Protein AF-F9VTD2-F1 (afdb_monomer_lite)

Secondary structure (DSSP, 8-state):
------------PPPEEEEEEETTHHHHHHHTTHHHHHHHHHHTT-EEEEEEEES-----SSHHHHHHHHHTT-PPTTEEEEEEESSPPB---SS--GGGGG-EEEEEEETTTTEEEEESGGGTT-HHHHHHHHHHHHHHHHHH---HHHHTSTTEEEEEETTEEEEEE-SHHHHHHHHHHHHHHT-HHHHHHHHHHHHHHHHHHHHHHHHHHHHHHHHHHT--------TT-TTS-----

Foldseek 3Di:
DDDDPPPPPPPPDFQAEEEEEEPDPRVVLCVVCVVLLCVLCVVVRHHYPYYDYDPDDPPDPDPVSSVCSVCDPDQDPNYAYEYEYCDWDQQPDDDDDPQSVQKGFQKKAQLVRRYMYGHQLLCADCSNVVVSLVSSQSNCCSPVVDNVSQVVDPQWDWDDDPRMITTIRTDPVSVVRSVNSVVVSVVVVVVVVVVVVVVVVVVVVVVVVVVVVVVVVVVVVPCPPPPDPPPPCPDPPDDDD

pLDDT: mean 75.51, std 16.16, range [35.0, 96.44]

Structure (mmCIF, N/CA/C/O backbone):
data_AF-F9VTD2-F1
#
_entry.id   AF-F9VTD2-F1
#
loop_
_atom_site.group_PDB
_atom_site.id
_atom_site.type_symbol
_atom_site.label_atom_id
_atom_site.label_alt_id
_atom_site.label_comp_id
_atom_site.label_asym_id
_atom_site.label_entity_id
_atom_site.label_seq_id
_atom_site.pdbx_PDB_ins_code
_atom_site.Cartn_x
_atom_site.Cartn_y
_atom_site.Cartn_z
_atom_site.occupancy
_atom_site.B_iso_or_equiv
_atom_site.auth_seq_id
_atom_site.auth_comp_id
_atom_site.auth_asym_id
_atom_site.auth_atom_id
_atom_site.pdbx_PDB_model_num
ATOM 1 N N . MET A 1 1 ? -8.718 -21.002 56.759 1.00 40.16 1 MET A N 1
ATOM 2 C CA . MET A 1 1 ? -8.834 -21.375 55.336 1.00 40.16 1 MET A CA 1
ATOM 3 C C . MET A 1 1 ? -9.347 -20.150 54.624 1.00 40.16 1 MET A C 1
ATOM 5 O O . MET A 1 1 ? -10.529 -19.849 54.698 1.00 40.16 1 MET A O 1
ATOM 9 N N . ASP A 1 2 ? -8.398 -19.374 54.122 1.00 35.00 2 ASP A N 1
ATOM 10 C CA . ASP A 1 2 ? -8.603 -18.033 53.597 1.00 35.00 2 ASP A CA 1
ATOM 11 C C . ASP A 1 2 ? -8.991 -18.144 52.120 1.00 35.00 2 ASP A C 1
ATOM 13 O O . ASP A 1 2 ? -8.297 -18.805 51.346 1.00 35.00 2 ASP A O 1
ATOM 17 N N . SER A 1 3 ? -10.147 -17.592 51.762 1.00 38.38 3 SER A N 1
ATOM 18 C CA . SER A 1 3 ? -10.655 -17.579 50.389 1.00 38.38 3 SER A CA 1
ATOM 19 C C . SER A 1 3 ? -10.256 -16.250 49.767 1.00 38.38 3 SER A C 1
ATOM 21 O O . SER A 1 3 ? -10.982 -15.265 49.873 1.00 38.38 3 SER A O 1
ATOM 23 N N . THR A 1 4 ? -9.082 -16.203 49.146 1.00 38.03 4 THR A N 1
ATOM 24 C CA . THR A 1 4 ? -8.662 -15.056 48.344 1.00 38.03 4 THR A CA 1
ATOM 25 C C . THR A 1 4 ? -9.337 -15.119 46.981 1.00 38.03 4 THR A C 1
ATOM 27 O O . THR A 1 4 ? -8.880 -15.760 46.036 1.00 38.03 4 THR A O 1
ATOM 30 N N . THR A 1 5 ? -10.466 -14.425 46.891 1.00 37.09 5 THR A N 1
ATOM 31 C CA . THR A 1 5 ? -11.043 -13.943 45.639 1.00 37.09 5 THR A CA 1
ATOM 32 C C . THR A 1 5 ? -9.994 -13.068 44.951 1.00 37.09 5 THR A C 1
ATOM 34 O O . THR A 1 5 ? -9.757 -11.934 45.359 1.00 37.09 5 THR A O 1
ATOM 37 N N . VAL A 1 6 ? -9.308 -13.611 43.942 1.00 40.66 6 VAL A N 1
ATOM 38 C CA . VAL A 1 6 ? -8.418 -12.833 43.073 1.00 40.66 6 VAL A CA 1
ATOM 39 C C . VAL A 1 6 ? -9.302 -11.989 42.164 1.00 40.66 6 VAL A C 1
ATOM 41 O O . VAL A 1 6 ? -9.777 -12.434 41.121 1.00 40.66 6 VAL A O 1
ATOM 44 N N . GLU A 1 7 ? -9.551 -10.768 42.611 1.00 36.25 7 GLU A N 1
ATOM 45 C CA . GLU A 1 7 ? -10.106 -9.678 41.825 1.00 36.25 7 GLU A CA 1
ATOM 46 C C . GLU A 1 7 ? -9.146 -9.415 40.649 1.00 36.25 7 GLU A C 1
ATOM 48 O O . GLU A 1 7 ? -8.067 -8.841 40.810 1.00 36.25 7 GLU A O 1
ATOM 53 N N . ARG A 1 8 ? -9.488 -9.933 39.459 1.00 36.91 8 ARG A N 1
ATOM 54 C CA . ARG A 1 8 ? -8.813 -9.593 38.200 1.00 36.91 8 ARG A CA 1
ATOM 55 C C . ARG A 1 8 ? -8.989 -8.091 37.990 1.00 36.91 8 ARG A C 1
ATOM 57 O O . ARG A 1 8 ? -10.049 -7.650 37.561 1.00 36.91 8 ARG A O 1
ATOM 64 N N . GLN A 1 9 ? -7.946 -7.320 38.270 1.00 39.28 9 GLN A N 1
ATOM 65 C CA . GLN A 1 9 ? -7.841 -5.954 37.781 1.00 39.28 9 GLN A CA 1
ATOM 66 C C . GLN A 1 9 ? -7.846 -5.994 36.247 1.00 39.28 9 GLN A C 1
ATOM 68 O O . GLN A 1 9 ? -6.857 -6.382 35.624 1.00 39.28 9 GLN A O 1
ATOM 73 N N . GLU A 1 10 ? -8.966 -5.601 35.638 1.00 42.88 10 GLU A N 1
ATOM 74 C CA . GLU A 1 10 ? -9.016 -5.114 34.259 1.00 42.88 10 GLU A CA 1
ATOM 75 C C . GLU A 1 10 ? -8.155 -3.848 34.181 1.00 42.88 10 GLU A C 1
ATOM 77 O O . GLU A 1 10 ? -8.623 -2.715 34.305 1.00 42.88 10 GLU A O 1
ATOM 82 N N . GLY A 1 11 ? -6.846 -4.039 34.028 1.00 45.31 11 GLY A N 1
ATOM 83 C CA . GLY A 1 11 ? -5.967 -2.981 33.567 1.00 45.31 11 GLY A CA 1
ATOM 84 C C . GLY A 1 11 ? -6.463 -2.558 32.194 1.00 45.31 11 GLY A C 1
ATOM 85 O O . GLY A 1 11 ? -6.405 -3.349 31.257 1.00 45.31 11 GLY A O 1
ATOM 86 N N . ARG A 1 12 ? -6.988 -1.334 32.085 1.00 53.03 12 ARG A N 1
ATOM 87 C CA . ARG A 1 12 ? -7.306 -0.684 30.808 1.00 53.03 12 ARG A CA 1
ATOM 88 C C . ARG A 1 12 ? -6.081 -0.810 29.899 1.00 53.03 12 ARG A C 1
ATOM 90 O O . ARG A 1 12 ? -5.089 -0.109 30.101 1.00 53.03 12 ARG A O 1
ATOM 97 N N . SER A 1 13 ? -6.130 -1.750 28.961 1.00 67.12 13 SER A N 1
ATOM 98 C CA . SER A 1 13 ? -5.090 -1.920 27.955 1.00 67.12 13 SER A CA 1
ATOM 99 C C . SER A 1 13 ? -5.040 -0.628 27.148 1.00 67.12 13 SER A C 1
ATOM 101 O O . SER A 1 13 ? -6.079 -0.102 26.749 1.00 67.12 13 SER A O 1
ATOM 103 N N . ILE A 1 14 ? -3.850 -0.057 26.965 1.00 78.19 14 ILE A N 1
ATOM 104 C CA . ILE A 1 14 ? -3.704 1.083 26.060 1.00 78.19 14 ILE A CA 1
ATOM 105 C C . ILE A 1 14 ? -4.045 0.550 24.666 1.00 78.19 14 ILE A C 1
ATOM 107 O O . ILE A 1 14 ? -3.445 -0.456 24.265 1.00 78.19 14 ILE A O 1
ATOM 111 N N . PRO A 1 15 ? -4.989 1.175 23.936 1.00 88.00 15 PRO A N 1
ATOM 112 C CA . PRO A 1 15 ? -5.339 0.704 22.611 1.00 88.00 15 PRO A CA 1
ATOM 113 C C . PRO A 1 15 ? -4.078 0.702 21.756 1.00 88.00 15 PRO A C 1
ATOM 115 O O . PRO A 1 15 ? -3.252 1.609 21.855 1.00 88.00 15 PRO A O 1
ATOM 118 N N . SER A 1 16 ? -3.879 -0.336 20.960 1.00 90.00 16 SER A N 1
ATOM 119 C CA . SER A 1 16 ? -2.622 -0.506 20.233 1.00 90.00 16 SER A CA 1
ATOM 120 C C . SER A 1 16 ? -2.856 -0.696 18.749 1.00 90.00 16 SER A C 1
ATOM 122 O O . SER A 1 16 ? -3.871 -1.243 18.343 1.00 90.00 16 SER A O 1
ATOM 124 N N . LEU A 1 17 ? -1.933 -0.200 17.928 1.00 91.06 17 LEU A N 1
ATOM 125 C CA . LEU A 1 17 ? -1.960 -0.341 16.479 1.00 91.06 17 LEU A CA 1
ATOM 126 C C . LEU A 1 17 ? -0.828 -1.266 16.048 1.00 91.06 17 LEU A C 1
ATOM 128 O O . LEU A 1 17 ? 0.348 -0.942 16.235 1.00 91.06 17 LEU A O 1
ATOM 132 N N . ARG A 1 18 ? -1.181 -2.380 15.411 1.00 90.12 18 ARG A N 1
ATOM 133 C CA . ARG A 1 18 ? -0.236 -3.312 14.796 1.00 90.12 18 ARG A CA 1
ATOM 134 C C . ARG A 1 18 ? -0.400 -3.307 13.287 1.00 90.12 18 ARG A C 1
ATOM 136 O O . ARG A 1 18 ? -1.505 -3.417 12.762 1.00 90.12 18 ARG A O 1
ATOM 143 N N . MET A 1 19 ? 0.722 -3.208 12.587 1.00 89.94 19 MET A N 1
ATOM 144 C CA . MET A 1 19 ? 0.762 -3.378 11.140 1.00 89.94 19 MET A CA 1
ATOM 145 C C . MET A 1 19 ? 1.157 -4.810 10.816 1.00 89.94 19 MET A C 1
ATOM 147 O O . MET A 1 19 ? 2.077 -5.357 11.422 1.00 89.94 19 MET A O 1
ATOM 151 N N . VAL A 1 20 ? 0.500 -5.408 9.834 1.00 87.00 20 VAL A N 1
ATOM 152 C CA . VAL A 1 20 ? 0.872 -6.719 9.306 1.00 87.00 20 VAL A CA 1
ATOM 153 C C . VAL A 1 20 ? 1.058 -6.583 7.803 1.00 87.00 20 VAL A C 1
ATOM 155 O O . VAL A 1 20 ? 0.252 -5.954 7.125 1.00 87.00 20 VAL A O 1
ATOM 158 N N . ALA A 1 21 ? 2.150 -7.117 7.274 1.00 86.56 21 ALA A N 1
ATOM 159 C CA . ALA A 1 21 ? 2.468 -7.004 5.857 1.00 86.56 21 ALA A CA 1
ATOM 160 C C . ALA A 1 21 ? 2.971 -8.322 5.283 1.00 86.56 21 ALA A C 1
ATOM 162 O O . ALA A 1 21 ? 3.675 -9.085 5.948 1.00 86.56 21 ALA A O 1
ATOM 163 N N . GLU A 1 22 ? 2.652 -8.545 4.013 1.00 83.62 22 GLU A N 1
ATOM 164 C CA . GLU A 1 22 ? 3.350 -9.527 3.190 1.00 83.62 22 GLU A CA 1
ATOM 165 C C . GLU A 1 22 ? 4.768 -9.038 2.865 1.00 83.62 22 GLU A C 1
ATOM 167 O O . GLU A 1 22 ? 5.052 -7.831 2.806 1.00 83.62 22 GLU A O 1
ATOM 172 N N . HIS A 1 23 ? 5.664 -9.992 2.616 1.00 82.31 23 HIS A N 1
ATOM 173 C CA . HIS A 1 23 ? 7.028 -9.685 2.207 1.00 82.31 23 HIS A CA 1
ATOM 174 C C . HIS A 1 23 ? 7.056 -8.909 0.878 1.00 82.31 23 HIS A C 1
ATOM 176 O O . HIS A 1 23 ? 6.300 -9.192 -0.052 1.00 82.31 23 HIS A O 1
ATOM 182 N N . GLY A 1 24 ? 7.974 -7.944 0.764 1.00 85.50 24 GLY A N 1
ATOM 183 C CA . GLY A 1 24 ? 8.198 -7.189 -0.471 1.00 85.50 24 GLY A CA 1
ATOM 184 C C . GLY A 1 24 ? 7.750 -5.728 -0.398 1.00 85.50 24 GLY A C 1
ATOM 185 O O . GLY A 1 24 ? 8.248 -4.956 0.427 1.00 85.50 24 GLY A O 1
ATOM 186 N N . LEU A 1 25 ? 6.884 -5.295 -1.326 1.00 85.44 25 LEU A N 1
ATOM 187 C CA . LEU A 1 25 ? 6.444 -3.894 -1.404 1.00 85.44 25 LEU A CA 1
ATOM 188 C C . LEU A 1 25 ? 5.653 -3.426 -0.163 1.00 85.44 25 LEU A C 1
ATOM 190 O O . LEU A 1 25 ? 5.952 -2.316 0.289 1.00 85.44 25 LEU A O 1
ATOM 194 N N . PRO A 1 26 ? 4.725 -4.214 0.420 1.00 85.75 26 PRO A N 1
ATOM 195 C CA . PRO A 1 26 ? 3.993 -3.820 1.621 1.00 85.75 26 PRO A CA 1
ATOM 196 C C . PRO A 1 26 ? 4.913 -3.539 2.797 1.00 85.75 26 PRO A C 1
ATOM 198 O O . PRO A 1 26 ? 4.900 -2.428 3.328 1.00 85.75 26 PRO A O 1
ATOM 201 N N . GLU A 1 27 ? 5.784 -4.494 3.122 1.00 89.38 27 GLU A N 1
ATOM 202 C CA . GLU A 1 27 ? 6.826 -4.344 4.138 1.00 89.38 27 GLU A CA 1
ATOM 203 C C . GLU A 1 27 ? 7.654 -3.079 3.886 1.00 89.38 27 GLU A C 1
ATOM 205 O O . GLU A 1 27 ? 7.734 -2.196 4.736 1.00 89.38 27 GLU A O 1
ATOM 210 N N . THR A 1 28 ? 8.169 -2.913 2.663 1.00 89.38 28 THR A N 1
ATOM 211 C CA . THR A 1 28 ? 8.979 -1.744 2.298 1.00 89.38 28 THR A CA 1
ATOM 212 C C . THR A 1 28 ? 8.226 -0.424 2.502 1.00 89.38 28 THR A C 1
ATOM 214 O O . THR A 1 28 ? 8.832 0.584 2.870 1.00 89.38 28 THR A O 1
ATOM 217 N N . LEU A 1 29 ? 6.924 -0.368 2.212 1.00 89.56 29 LEU A N 1
ATOM 218 C CA . LEU A 1 29 ? 6.124 0.849 2.361 1.00 89.56 29 LEU A CA 1
ATOM 219 C C . LEU A 1 29 ? 5.821 1.176 3.823 1.00 89.56 29 LEU A C 1
ATOM 221 O O . LEU A 1 29 ? 5.826 2.358 4.167 1.00 89.56 29 LEU A O 1
ATOM 225 N N . ILE A 1 30 ? 5.579 0.158 4.649 1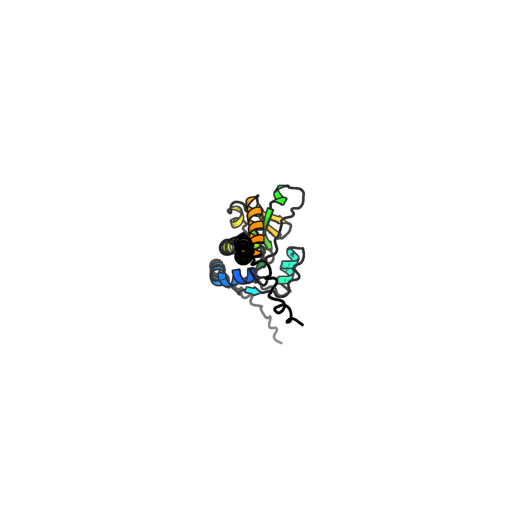.00 90.62 30 ILE A N 1
ATOM 226 C CA . ILE A 1 30 ? 5.315 0.315 6.081 1.00 90.62 30 ILE A CA 1
ATOM 227 C C . ILE A 1 30 ? 6.598 0.702 6.810 1.00 90.62 30 ILE A C 1
ATOM 229 O O . ILE A 1 30 ? 6.602 1.718 7.494 1.00 90.62 30 ILE A O 1
ATOM 233 N N . THR A 1 31 ? 7.706 -0.012 6.588 1.00 91.25 31 THR A N 1
ATOM 234 C CA . THR A 1 31 ? 9.001 0.287 7.220 1.00 91.25 31 THR A CA 1
ATOM 235 C C . THR A 1 31 ? 9.503 1.682 6.851 1.00 91.25 31 THR A C 1
ATOM 237 O O . THR A 1 31 ? 9.880 2.461 7.716 1.00 91.25 31 THR A O 1
ATOM 240 N N . ASN A 1 32 ? 9.437 2.074 5.572 1.00 91.75 32 ASN A N 1
ATOM 241 C CA . ASN A 1 32 ? 9.822 3.438 5.174 1.00 91.75 32 ASN A CA 1
ATOM 242 C C . ASN A 1 32 ? 8.837 4.517 5.659 1.00 91.75 32 ASN A C 1
ATOM 244 O O . ASN A 1 32 ? 9.143 5.706 5.592 1.00 91.75 32 ASN A O 1
ATOM 248 N N . GLY A 1 33 ? 7.618 4.122 6.021 1.00 90.50 33 GLY A N 1
ATOM 249 C CA . GLY A 1 33 ? 6.553 5.004 6.484 1.00 90.50 33 GLY A CA 1
ATOM 250 C C . GLY A 1 33 ? 6.348 4.962 7.994 1.00 90.50 33 GLY A C 1
ATOM 251 O O . GLY A 1 33 ? 5.355 5.521 8.457 1.00 90.50 33 GLY A O 1
ATOM 252 N N . GLU A 1 34 ? 7.238 4.309 8.742 1.00 93.00 34 GLU A N 1
ATOM 253 C CA . GLU A 1 34 ? 7.001 3.935 10.134 1.00 93.00 34 GLU A CA 1
ATOM 254 C C . GLU A 1 34 ? 6.738 5.149 11.028 1.00 93.00 34 GLU A C 1
ATOM 256 O O . GLU A 1 34 ? 5.727 5.176 11.724 1.00 93.00 34 GLU A O 1
ATOM 261 N N . ASP A 1 35 ? 7.553 6.202 10.926 1.00 93.44 35 ASP A N 1
ATOM 262 C CA . ASP A 1 35 ? 7.367 7.441 11.699 1.00 93.44 35 ASP A CA 1
ATOM 263 C C . ASP A 1 35 ? 5.996 8.078 11.447 1.00 93.44 35 ASP A C 1
ATOM 265 O O . ASP A 1 35 ? 5.341 8.598 12.350 1.00 93.44 35 ASP A O 1
ATOM 269 N N . ARG A 1 36 ? 5.517 8.005 10.200 1.00 92.62 36 ARG A N 1
ATOM 270 C CA . ARG A 1 36 ? 4.196 8.523 9.839 1.00 92.62 36 ARG A CA 1
ATOM 271 C C . ARG A 1 36 ? 3.087 7.667 10.439 1.00 92.62 36 ARG A C 1
ATOM 273 O O . ARG A 1 36 ? 2.066 8.219 10.835 1.00 92.62 36 ARG A O 1
ATOM 280 N N . ILE A 1 37 ? 3.261 6.349 10.472 1.00 93.56 37 ILE A N 1
ATOM 281 C CA . ILE A 1 37 ? 2.297 5.418 11.069 1.00 93.56 37 ILE A CA 1
ATOM 282 C C . ILE A 1 37 ? 2.260 5.597 12.585 1.00 93.56 37 ILE A C 1
ATOM 284 O O . ILE A 1 37 ? 1.175 5.694 13.152 1.00 93.56 37 ILE A O 1
ATOM 288 N N . ARG A 1 38 ? 3.422 5.739 13.223 1.00 94.19 38 ARG A N 1
ATOM 289 C CA . ARG A 1 38 ? 3.538 6.053 14.645 1.00 94.19 38 ARG A CA 1
ATOM 290 C C . ARG A 1 38 ? 2.820 7.356 14.986 1.00 94.19 38 ARG A C 1
ATOM 292 O O . ARG A 1 38 ? 1.960 7.355 15.855 1.00 94.19 38 ARG A O 1
ATOM 299 N N . GLY A 1 39 ? 3.047 8.420 14.214 1.00 93.38 39 GLY A N 1
ATOM 300 C CA . GLY A 1 39 ? 2.327 9.684 14.396 1.00 93.38 39 GLY A CA 1
ATOM 301 C C . GLY A 1 39 ? 0.810 9.584 14.160 1.00 93.38 39 GLY A C 1
ATOM 302 O O . GLY A 1 39 ? 0.043 10.369 14.719 1.00 93.38 39 GLY A O 1
ATOM 303 N N . ILE A 1 40 ? 0.345 8.625 13.346 1.00 92.56 40 ILE A N 1
ATOM 304 C CA . ILE A 1 40 ? -1.089 8.311 13.235 1.00 92.56 40 ILE A CA 1
ATOM 305 C C . ILE A 1 40 ? -1.565 7.629 14.522 1.00 92.56 40 ILE A C 1
ATOM 307 O O . ILE A 1 40 ? -2.553 8.082 15.089 1.00 92.56 40 ILE A O 1
ATOM 311 N N . ALA A 1 41 ? -0.871 6.596 15.006 1.00 91.75 41 ALA A N 1
ATOM 312 C CA . ALA A 1 41 ? -1.225 5.907 16.249 1.00 91.75 41 ALA A CA 1
ATOM 313 C C . ALA A 1 41 ? -1.303 6.881 17.437 1.00 91.75 41 ALA A C 1
ATOM 315 O O . ALA A 1 41 ? -2.332 6.949 18.107 1.00 91.75 41 ALA A O 1
ATOM 316 N N . GLU A 1 42 ? -0.281 7.723 17.608 1.00 92.88 42 GLU A N 1
ATOM 317 C CA . GLU A 1 42 ? -0.207 8.749 18.655 1.00 92.88 42 GLU A CA 1
ATOM 318 C C . GLU A 1 42 ? -1.389 9.723 18.597 1.00 92.88 42 GLU A C 1
ATOM 320 O O . GLU A 1 42 ? -1.999 10.025 19.622 1.00 92.88 42 GLU A O 1
ATOM 325 N N . ARG A 1 43 ? -1.775 10.172 17.394 1.00 92.06 43 ARG A N 1
ATOM 326 C CA . ARG A 1 43 ? -2.935 11.060 17.205 1.00 92.06 43 ARG A CA 1
ATOM 327 C C . ARG A 1 43 ? -4.230 10.440 17.721 1.00 92.06 43 ARG A C 1
ATOM 329 O O . ARG A 1 43 ? -5.092 11.153 18.226 1.00 92.06 43 ARG A O 1
ATOM 336 N N . PHE A 1 44 ? -4.374 9.129 17.573 1.00 89.94 44 PHE A N 1
ATOM 337 C CA . PHE A 1 44 ? -5.535 8.393 18.057 1.00 89.94 44 PHE A CA 1
ATOM 338 C C . PHE A 1 44 ? -5.357 7.881 19.494 1.00 89.94 44 PHE A C 1
ATOM 340 O O . PHE A 1 44 ? -6.262 7.219 20.001 1.00 89.94 44 PHE A O 1
ATOM 347 N N . GLY A 1 45 ? -4.261 8.232 20.176 1.00 89.75 45 GLY A N 1
ATOM 348 C CA . GLY A 1 45 ? -3.973 7.801 21.543 1.00 89.75 45 GLY A CA 1
ATOM 349 C C . GLY A 1 45 ? -3.653 6.312 21.648 1.00 89.75 45 GLY A C 1
ATOM 350 O O . GLY A 1 45 ? -3.992 5.702 22.657 1.00 89.75 45 GLY A O 1
ATOM 351 N N . MET A 1 46 ? -3.066 5.732 20.598 1.00 90.50 46 MET A N 1
ATOM 352 C CA . MET A 1 46 ? -2.717 4.317 20.527 1.00 90.50 46 MET A CA 1
ATOM 353 C C . MET A 1 46 ? -1.208 4.091 20.607 1.00 90.50 46 MET A C 1
ATOM 355 O O . MET A 1 46 ? -0.429 4.881 20.073 1.00 90.50 46 MET A O 1
ATOM 359 N N . ASP A 1 47 ? -0.809 2.969 21.200 1.00 91.44 47 ASP A N 1
ATOM 360 C CA . ASP A 1 47 ? 0.573 2.492 21.180 1.00 91.44 47 ASP A CA 1
ATOM 361 C C . ASP A 1 47 ? 0.880 1.762 19.864 1.00 91.44 47 ASP A C 1
ATOM 363 O O . ASP A 1 47 ? 0.157 0.848 19.462 1.00 91.44 47 ASP A O 1
ATOM 367 N N . TYR A 1 48 ? 1.945 2.152 19.165 1.00 90.94 48 TYR A N 1
ATOM 368 C CA . TYR A 1 48 ? 2.324 1.506 17.909 1.00 90.94 48 TYR A CA 1
ATOM 369 C C . TYR A 1 48 ? 3.226 0.296 18.174 1.00 90.94 48 TYR A C 1
ATOM 371 O O . TYR A 1 48 ? 4.395 0.443 18.523 1.00 90.94 48 TYR A O 1
ATOM 379 N N . ARG A 1 49 ? 2.700 -0.911 17.933 1.00 88.75 49 ARG A N 1
ATOM 380 C CA . ARG A 1 49 ? 3.376 -2.196 18.205 1.00 88.75 49 ARG A CA 1
ATOM 381 C C . ARG A 1 49 ? 4.402 -2.606 17.144 1.00 88.75 49 ARG A C 1
ATOM 383 O O . ARG A 1 49 ? 5.073 -3.621 17.311 1.00 88.75 49 ARG A O 1
ATOM 390 N N . GLY A 1 50 ? 4.528 -1.846 16.058 1.00 87.19 50 GLY A N 1
ATOM 391 C CA . GLY A 1 50 ? 5.420 -2.171 14.948 1.00 87.19 50 GLY A CA 1
ATOM 392 C C . GLY A 1 50 ? 4.751 -2.972 13.829 1.00 87.19 50 GLY A C 1
ATOM 393 O O . GLY A 1 50 ? 3.527 -3.132 13.778 1.00 87.19 50 GLY A O 1
ATOM 394 N N . VAL A 1 51 ? 5.589 -3.452 12.906 1.00 86.12 51 VAL A N 1
ATOM 395 C CA . VAL A 1 51 ? 5.181 -4.259 11.751 1.00 86.12 51 VAL A CA 1
ATOM 396 C C . VAL A 1 51 ? 5.549 -5.726 11.952 1.00 86.12 51 VAL A C 1
ATOM 398 O O . VAL A 1 51 ? 6.687 -6.051 12.282 1.00 86.12 51 VAL A O 1
ATOM 401 N N . THR A 1 52 ? 4.588 -6.617 11.725 1.00 83.38 52 THR A N 1
ATOM 402 C CA . THR A 1 52 ? 4.812 -8.064 11.655 1.00 83.38 52 THR A CA 1
ATOM 403 C C . THR A 1 52 ? 4.793 -8.497 10.194 1.00 83.38 52 THR A C 1
ATOM 405 O O . THR A 1 52 ? 3.817 -8.258 9.483 1.00 83.38 52 THR A O 1
ATOM 408 N N . VAL A 1 53 ? 5.877 -9.118 9.732 1.00 79.75 53 VAL A N 1
ATOM 409 C CA . VAL A 1 53 ? 5.970 -9.637 8.362 1.00 79.75 53 VAL A CA 1
ATOM 410 C C . VAL A 1 53 ? 5.571 -11.102 8.375 1.00 79.75 53 VAL A C 1
ATOM 412 O O . VAL A 1 53 ? 6.243 -11.925 9.001 1.00 79.75 53 VAL A O 1
ATOM 415 N N . THR A 1 54 ? 4.481 -11.429 7.690 1.00 69.75 54 THR A N 1
ATOM 416 C CA . THR A 1 54 ? 4.000 -12.812 7.641 1.00 69.75 54 THR A CA 1
ATOM 417 C C . THR A 1 54 ? 4.767 -13.570 6.561 1.00 69.75 54 THR A C 1
ATOM 419 O O . THR A 1 54 ? 4.821 -13.133 5.412 1.00 69.75 54 THR A O 1
ATOM 422 N N . ARG A 1 55 ? 5.414 -14.682 6.940 1.00 57.97 55 ARG A N 1
ATOM 423 C CA . ARG A 1 55 ? 6.192 -15.538 6.020 1.00 57.97 55 ARG A CA 1
ATOM 424 C C . ARG A 1 55 ? 5.347 -16.628 5.364 1.00 57.97 55 ARG A C 1
ATOM 426 O O . ARG A 1 55 ? 5.665 -17.030 4.253 1.00 57.97 55 ARG A O 1
ATOM 433 N N . ASP A 1 56 ? 4.255 -17.017 6.017 1.00 49.00 56 ASP A N 1
ATOM 434 C CA . ASP A 1 56 ? 3.322 -18.042 5.564 1.00 49.00 56 ASP A CA 1
ATOM 435 C C . ASP A 1 56 ? 1.895 -17.523 5.761 1.00 49.00 56 ASP A C 1
ATOM 437 O O . ASP A 1 56 ? 1.329 -17.620 6.847 1.00 49.00 56 ASP A O 1
ATOM 441 N N . THR A 1 57 ? 1.306 -16.918 4.732 1.00 51.12 57 THR A N 1
ATOM 442 C CA . THR A 1 57 ? -0.145 -16.710 4.710 1.00 51.12 57 THR A CA 1
ATOM 443 C C . THR A 1 57 ? -0.692 -17.539 3.571 1.00 51.12 57 THR A C 1
ATOM 445 O O . THR A 1 57 ? -0.548 -17.198 2.398 1.00 51.12 57 THR A O 1
ATOM 448 N N . THR A 1 58 ? -1.334 -18.650 3.911 1.00 46.62 58 THR A N 1
ATOM 449 C CA . THR A 1 58 ? -2.375 -19.211 3.057 1.00 46.62 58 THR A CA 1
ATOM 450 C C . THR A 1 58 ? -3.513 -18.199 3.050 1.00 46.62 58 THR A C 1
ATOM 452 O O . THR A 1 58 ? -4.434 -18.321 3.855 1.00 46.62 58 THR A O 1
ATOM 455 N N . LEU A 1 59 ? -3.405 -17.156 2.217 1.00 50.97 59 LEU A N 1
ATOM 456 C CA . LEU A 1 59 ? -4.515 -16.235 2.012 1.00 50.97 59 LEU A CA 1
ATOM 457 C C . LEU A 1 59 ? -5.701 -17.071 1.534 1.00 50.97 59 LEU A C 1
ATOM 459 O O . LEU A 1 59 ? -5.622 -17.759 0.509 1.00 50.97 59 LEU A O 1
ATOM 463 N N . GLN A 1 60 ? -6.760 -17.093 2.334 1.00 50.91 60 GLN A N 1
ATOM 464 C CA . GLN A 1 60 ? -7.981 -17.764 1.940 1.00 50.91 60 GLN A CA 1
ATOM 465 C C . GLN A 1 60 ? -8.672 -16.914 0.876 1.00 50.91 60 GLN A C 1
ATOM 467 O O . GLN A 1 60 ? -8.527 -15.698 0.816 1.00 50.91 60 GLN A O 1
ATOM 472 N N . MET A 1 61 ? -9.468 -17.551 0.016 1.00 42.56 61 MET A N 1
ATOM 473 C CA . MET A 1 61 ? -10.236 -16.832 -1.009 1.00 42.56 61 MET A CA 1
ATOM 474 C C . MET A 1 61 ? -11.295 -15.880 -0.421 1.00 42.56 61 MET A C 1
ATOM 476 O O . MET A 1 61 ? -11.962 -15.186 -1.186 1.00 42.56 61 MET A O 1
ATOM 480 N N . THR A 1 62 ? -11.479 -15.857 0.905 1.00 52.19 62 THR A N 1
ATOM 481 C CA . THR A 1 62 ? -12.491 -15.052 1.586 1.00 52.19 62 THR A CA 1
ATOM 482 C C . THR A 1 62 ? -11.866 -14.026 2.551 1.00 52.19 62 THR A C 1
ATOM 484 O O . THR A 1 62 ? -10.990 -14.377 3.344 1.00 52.19 62 THR A O 1
ATOM 487 N N . PRO A 1 63 ? -12.368 -12.773 2.554 1.00 50.91 63 PRO A N 1
ATOM 488 C CA . PRO A 1 63 ? -11.914 -11.661 3.407 1.00 50.91 63 PRO A CA 1
ATOM 489 C C . PRO A 1 63 ? -11.744 -12.001 4.892 1.00 50.91 63 PRO A C 1
ATOM 491 O O . PRO A 1 63 ? -10.777 -11.605 5.539 1.00 50.91 63 PRO A O 1
ATOM 494 N N . ARG A 1 64 ? -12.684 -12.784 5.431 1.00 56.75 64 ARG A N 1
ATOM 495 C CA . ARG A 1 64 ? -12.714 -13.189 6.840 1.00 56.75 64 ARG A CA 1
ATOM 496 C C . ARG A 1 64 ? -11.638 -14.222 7.178 1.00 56.75 64 ARG A C 1
ATOM 498 O O . ARG A 1 64 ? -11.074 -14.169 8.265 1.00 56.75 64 ARG A O 1
ATOM 505 N N . GLY A 1 65 ? -11.332 -15.127 6.245 1.00 59.12 65 GLY A N 1
ATOM 506 C CA . GLY A 1 65 ? -10.314 -16.160 6.436 1.00 59.12 65 GLY A CA 1
ATOM 507 C C . GLY A 1 65 ? -8.903 -15.576 6.525 1.00 59.12 65 GLY A C 1
ATOM 508 O O . GLY A 1 65 ? -8.085 -16.069 7.301 1.00 59.12 65 GLY A O 1
ATOM 509 N N . ASP A 1 66 ? -8.636 -14.479 5.811 1.00 57.94 66 ASP A N 1
ATOM 510 C CA . ASP A 1 66 ? -7.361 -13.757 5.907 1.00 57.94 66 ASP A CA 1
ATOM 511 C C . ASP A 1 66 ? -7.194 -13.082 7.270 1.00 57.94 66 ASP A C 1
ATOM 513 O O . ASP A 1 66 ? -6.149 -13.208 7.909 1.00 57.94 66 ASP A O 1
ATOM 517 N N . LEU A 1 67 ? -8.251 -12.424 7.755 1.00 60.94 67 LEU A N 1
ATOM 518 C CA . LEU A 1 67 ? -8.275 -11.796 9.076 1.00 60.94 67 LEU A CA 1
ATOM 519 C C . LEU A 1 67 ? -8.158 -12.828 10.214 1.00 60.94 67 LEU A C 1
ATOM 521 O O . LEU A 1 67 ? -7.426 -12.606 11.176 1.00 60.94 67 LEU A O 1
ATOM 525 N N . GLU A 1 68 ? -8.818 -13.985 10.095 1.00 60.31 68 GLU A N 1
ATOM 526 C CA . GLU A 1 68 ? -8.730 -15.088 11.067 1.00 60.31 68 GLU A CA 1
ATOM 527 C C . GLU A 1 68 ? -7.352 -15.758 11.092 1.00 60.31 68 GLU A C 1
ATOM 529 O O . GLU A 1 68 ? -6.852 -16.094 12.166 1.00 60.31 68 GLU A O 1
ATOM 534 N N . THR A 1 69 ? -6.707 -15.894 9.930 1.00 60.00 69 THR A N 1
ATOM 535 C CA . THR A 1 69 ? -5.342 -16.435 9.830 1.00 60.00 69 THR A CA 1
ATOM 536 C C . THR A 1 69 ? -4.327 -15.508 10.502 1.00 60.00 69 THR A C 1
ATOM 538 O O . THR A 1 69 ? -3.396 -15.981 11.150 1.00 60.00 69 THR A O 1
ATOM 541 N N . VAL A 1 70 ? -4.512 -14.188 10.380 1.00 57.69 70 VAL A N 1
ATOM 542 C CA . VAL A 1 70 ? -3.618 -13.183 10.979 1.00 57.69 70 VAL A CA 1
ATOM 543 C C . VAL A 1 70 ? -3.815 -13.060 12.490 1.00 57.69 70 VAL A C 1
ATOM 545 O O . VAL A 1 70 ? -2.843 -12.817 13.206 1.00 57.69 70 VAL A O 1
ATOM 548 N N . TRP A 1 71 ? -5.039 -13.230 12.997 1.00 56.72 71 TRP A N 1
ATOM 549 C CA . TRP A 1 71 ? -5.290 -13.103 14.433 1.00 56.72 71 TRP A CA 1
ATOM 550 C C . TRP A 1 71 ? -4.785 -14.277 15.265 1.00 56.72 71 TRP A C 1
ATOM 552 O O . TRP A 1 71 ? -4.397 -14.068 16.415 1.00 56.72 71 TRP A O 1
ATOM 562 N N . GLY A 1 72 ? -4.783 -15.503 14.734 1.00 55.03 72 GLY A N 1
ATOM 563 C CA . GLY A 1 72 ? -4.616 -16.676 15.594 1.00 55.03 72 GLY A CA 1
ATOM 564 C C . GLY A 1 72 ? -5.600 -16.649 16.781 1.00 55.03 72 GLY A C 1
ATOM 565 O O . GLY A 1 72 ? -6.570 -15.895 16.809 1.00 55.03 72 GLY A O 1
ATOM 566 N N . SER A 1 73 ? -5.379 -17.481 17.793 1.00 50.59 73 SER A N 1
ATOM 567 C CA . SER A 1 73 ? -6.256 -17.551 18.973 1.00 50.59 73 SER A CA 1
ATOM 568 C C . SER A 1 73 ? -5.975 -16.486 20.047 1.00 50.59 73 SER A C 1
ATOM 570 O O . SER A 1 73 ? -6.650 -16.487 21.074 1.00 50.59 73 SER A O 1
ATOM 572 N N . ASP A 1 74 ? -4.991 -15.602 19.851 1.00 54.47 74 ASP A N 1
ATOM 573 C CA . ASP A 1 74 ? -4.453 -14.726 20.903 1.00 54.47 74 ASP A CA 1
ATOM 574 C C . ASP A 1 74 ? -4.896 -13.267 20.693 1.00 54.47 74 ASP A C 1
ATOM 576 O O . ASP A 1 74 ? -4.139 -12.388 20.280 1.00 54.47 74 ASP A O 1
ATOM 580 N N . ARG A 1 75 ? -6.191 -13.019 20.921 1.00 61.12 75 ARG A N 1
ATOM 581 C CA . ARG A 1 75 ? -6.799 -11.689 20.791 1.00 61.12 75 ARG A CA 1
ATOM 582 C C . ARG A 1 75 ? -6.364 -10.799 21.954 1.00 61.12 75 ARG A C 1
ATOM 584 O O . ARG A 1 75 ? -6.753 -11.040 23.097 1.00 61.12 75 ARG A O 1
ATOM 591 N N . ILE A 1 76 ? -5.642 -9.722 21.653 1.00 67.19 76 ILE A N 1
ATOM 592 C CA . ILE A 1 76 ? -5.378 -8.655 22.621 1.00 67.19 76 ILE A CA 1
ATOM 593 C C . ILE A 1 76 ? -6.579 -7.689 22.608 1.00 67.19 76 ILE A C 1
ATOM 595 O O . ILE A 1 76 ? -6.935 -7.177 21.544 1.00 67.19 76 ILE A O 1
ATOM 599 N N . PRO A 1 77 ? -7.242 -7.443 23.754 1.00 67.31 77 PRO A N 1
ATOM 600 C CA . PRO A 1 77 ? -8.298 -6.438 23.848 1.00 67.31 77 PRO A CA 1
ATOM 601 C C . PRO A 1 77 ? -7.777 -5.055 23.434 1.00 67.31 77 PRO A C 1
ATOM 603 O O . PRO A 1 77 ? -6.656 -4.685 23.791 1.00 67.31 77 PRO A O 1
ATOM 606 N N . ASP A 1 78 ? -8.597 -4.302 22.699 1.00 79.06 78 ASP A N 1
ATOM 607 C CA . ASP A 1 78 ? -8.284 -2.959 22.189 1.00 79.06 78 ASP A CA 1
ATOM 608 C C . ASP A 1 78 ? -7.072 -2.885 21.231 1.00 79.06 78 ASP A C 1
ATOM 610 O O . ASP A 1 78 ? -6.448 -1.834 21.070 1.00 79.06 78 ASP A O 1
ATOM 614 N N . GLU A 1 79 ? -6.724 -3.986 20.556 1.00 84.94 79 GLU A N 1
ATOM 615 C CA . GLU A 1 79 ? -5.734 -3.978 19.475 1.00 84.94 79 GLU A CA 1
ATOM 616 C C . GLU A 1 79 ? -6.391 -3.796 18.099 1.00 84.94 79 GLU A C 1
ATOM 618 O O . GLU A 1 79 ? -7.252 -4.571 17.687 1.00 84.94 79 GLU A O 1
ATOM 623 N N . VAL A 1 80 ? -5.936 -2.776 17.371 1.00 88.44 80 VAL A N 1
ATOM 624 C CA . VAL A 1 80 ? -6.266 -2.522 15.972 1.00 88.44 80 VAL A CA 1
ATOM 625 C C . VAL A 1 80 ? -5.191 -3.130 15.081 1.00 88.44 80 VAL A C 1
ATOM 627 O O . VAL A 1 80 ? -4.018 -2.754 15.161 1.00 88.44 80 VAL A O 1
ATOM 630 N N . VAL A 1 81 ? -5.585 -4.035 14.187 1.00 86.94 81 VAL A N 1
ATOM 631 C CA . VAL A 1 81 ? -4.661 -4.728 13.278 1.00 86.94 81 VAL A CA 1
ATOM 632 C C . VAL A 1 81 ? -4.918 -4.304 11.838 1.00 86.94 81 VAL A C 1
ATOM 634 O O . VAL A 1 81 ? -6.002 -4.507 11.302 1.00 86.94 81 VAL A O 1
ATOM 637 N N . VAL A 1 82 ? -3.914 -3.737 11.173 1.00 89.94 82 VAL A N 1
ATOM 638 C CA . VAL A 1 82 ? -4.019 -3.342 9.763 1.00 89.94 82 VAL A CA 1
ATOM 639 C C . VAL A 1 82 ? -3.094 -4.213 8.922 1.00 89.94 82 VAL A C 1
ATOM 641 O O . VAL A 1 82 ? -1.872 -4.068 8.971 1.00 89.94 82 VAL A O 1
ATOM 644 N N . PHE A 1 83 ? -3.684 -5.114 8.141 1.00 87.75 83 PHE A N 1
ATOM 645 C CA . PHE A 1 83 ? -3.001 -5.940 7.156 1.00 87.75 83 PHE A CA 1
ATOM 646 C C . PHE A 1 83 ? -2.832 -5.181 5.840 1.00 87.75 83 PHE A C 1
ATOM 648 O O . PHE A 1 83 ? -3.739 -4.481 5.391 1.00 87.75 83 PHE A O 1
ATOM 655 N N . VAL A 1 84 ? -1.683 -5.324 5.190 1.00 88.69 84 VAL A N 1
ATOM 656 C CA . VAL A 1 84 ? -1.379 -4.678 3.912 1.00 88.69 84 VAL A CA 1
ATOM 657 C C . VAL A 1 84 ? -0.915 -5.733 2.912 1.00 88.69 84 VAL A C 1
ATOM 659 O O . VAL A 1 84 ? 0.091 -6.407 3.139 1.00 88.69 84 VAL A O 1
ATOM 662 N N . THR A 1 85 ? -1.633 -5.841 1.792 1.00 84.81 85 THR A N 1
ATOM 663 C CA . THR A 1 85 ? -1.439 -6.882 0.769 1.00 84.81 85 THR A CA 1
ATOM 664 C C . THR A 1 85 ? -1.170 -6.301 -0.616 1.00 84.81 85 THR A C 1
ATOM 666 O O . THR A 1 85 ? -1.678 -5.229 -0.971 1.00 84.81 85 THR A O 1
ATOM 669 N N . GLU A 1 86 ? -0.391 -7.029 -1.420 1.00 83.19 86 GLU A N 1
ATOM 670 C CA . GLU A 1 86 ? -0.260 -6.769 -2.862 1.00 83.19 86 GLU A CA 1
ATOM 671 C C . GLU A 1 86 ? -1.373 -7.437 -3.681 1.00 83.19 86 GLU A C 1
ATOM 673 O O . GLU A 1 86 ? -1.458 -7.214 -4.892 1.00 83.19 86 GLU A O 1
ATOM 678 N N . MET A 1 87 ? -2.238 -8.244 -3.059 1.00 79.06 87 MET A N 1
ATOM 679 C CA . MET A 1 87 ? -3.314 -8.918 -3.772 1.00 79.06 87 MET A CA 1
ATOM 680 C C . MET A 1 87 ? -4.393 -7.916 -4.200 1.00 79.06 87 MET A C 1
ATOM 682 O O . MET A 1 87 ? -4.934 -7.175 -3.375 1.00 79.06 87 MET A O 1
ATOM 686 N N . PRO A 1 88 ? -4.732 -7.863 -5.499 1.00 73.81 88 PRO A N 1
ATOM 687 C CA . PRO A 1 88 ? -5.799 -7.008 -5.979 1.00 73.81 88 PRO A CA 1
ATOM 688 C C . PRO A 1 88 ? -7.152 -7.578 -5.568 1.00 73.81 88 PRO A C 1
ATOM 690 O O . PRO A 1 88 ? -7.500 -8.700 -5.931 1.00 73.81 88 PRO A O 1
ATOM 693 N N . ARG A 1 89 ? -7.941 -6.772 -4.864 1.00 73.06 89 ARG A N 1
ATOM 694 C CA . ARG A 1 89 ? -9.304 -7.131 -4.481 1.00 73.06 89 ARG A CA 1
ATOM 695 C C . ARG A 1 89 ? -10.297 -6.401 -5.374 1.00 73.06 89 ARG A C 1
ATOM 697 O O . ARG A 1 89 ? -10.288 -5.172 -5.490 1.00 73.06 89 ARG A O 1
ATOM 704 N N . LEU A 1 90 ? -11.114 -7.179 -6.074 1.00 67.12 90 LEU A N 1
ATOM 705 C CA . LEU A 1 90 ? -12.197 -6.675 -6.908 1.00 67.12 90 LEU A CA 1
ATOM 706 C C . LEU A 1 90 ? -13.505 -6.918 -6.177 1.00 67.12 90 LEU A C 1
ATOM 708 O O . LEU A 1 90 ? -13.747 -8.020 -5.688 1.00 67.12 90 LEU A O 1
ATOM 712 N N . PHE A 1 91 ? -14.348 -5.893 -6.124 1.00 66.19 91 PHE A N 1
ATOM 713 C CA . PHE A 1 91 ? -15.655 -6.038 -5.515 1.00 66.19 91 PHE A CA 1
ATOM 714 C C . PHE A 1 91 ? -16.581 -6.733 -6.515 1.00 66.19 91 PHE A C 1
ATOM 716 O O . PHE A 1 91 ? -17.085 -6.112 -7.450 1.00 66.19 91 PHE A O 1
ATOM 723 N N . SER A 1 92 ? -16.791 -8.037 -6.347 1.00 58.28 92 SER A N 1
ATOM 724 C CA . SER A 1 92 ? -17.845 -8.759 -7.059 1.00 58.28 92 SER A CA 1
ATOM 725 C C . SER A 1 92 ? -19.129 -8.637 -6.247 1.00 58.28 92 SER A C 1
ATOM 727 O O . SER A 1 92 ? -19.478 -9.554 -5.511 1.00 58.28 92 SER A O 1
ATOM 729 N N . GLY A 1 93 ? -19.802 -7.490 -6.336 1.00 56.25 93 GLY A N 1
ATOM 730 C CA . GLY A 1 93 ? -21.068 -7.276 -5.635 1.00 56.25 93 GLY A CA 1
ATOM 731 C C . GLY A 1 93 ? -22.071 -8.403 -5.899 1.00 56.25 93 GLY A C 1
ATOM 732 O O . GLY A 1 93 ? -22.144 -8.938 -7.012 1.00 56.25 93 GLY A O 1
ATOM 733 N N . LEU A 1 94 ? -22.842 -8.765 -4.872 1.00 52.19 94 LEU A N 1
ATOM 734 C CA . LEU A 1 94 ? -24.015 -9.623 -5.008 1.00 52.19 94 LEU A CA 1
ATOM 735 C C . LEU A 1 94 ? -24.989 -8.990 -6.016 1.00 52.19 94 LEU A C 1
ATOM 737 O O . LEU A 1 94 ? -25.752 -8.090 -5.688 1.00 52.19 94 LEU A O 1
ATOM 741 N N . GLY A 1 95 ? -24.961 -9.484 -7.254 1.00 45.00 95 GLY A N 1
ATOM 742 C CA . GLY A 1 95 ? -25.948 -9.175 -8.285 1.00 45.00 95 GLY A CA 1
ATOM 743 C C . GLY A 1 95 ? -25.556 -8.053 -9.248 1.00 45.00 95 GLY A C 1
ATOM 744 O O . GLY A 1 95 ? -25.652 -6.880 -8.926 1.00 45.00 95 GLY A O 1
ATOM 745 N N . GLY A 1 96 ? -25.202 -8.446 -10.477 1.00 48.56 96 GLY A N 1
ATOM 746 C CA . GLY A 1 96 ? -25.619 -7.831 -11.750 1.00 48.56 96 GLY A CA 1
ATOM 747 C C . GLY A 1 96 ? -25.366 -6.347 -12.063 1.00 48.56 96 GLY A C 1
ATOM 748 O O . GLY A 1 96 ? -25.577 -5.969 -13.215 1.00 48.56 96 GLY A O 1
ATOM 749 N N . ASP A 1 97 ? -24.932 -5.499 -11.130 1.00 54.56 97 ASP A N 1
ATOM 750 C CA . ASP A 1 97 ? -24.782 -4.070 -11.395 1.00 54.56 97 ASP A CA 1
ATOM 751 C C . ASP A 1 97 ? -23.499 -3.807 -12.195 1.00 54.56 97 ASP A C 1
ATOM 753 O O . ASP A 1 97 ? -22.388 -4.209 -11.841 1.00 54.56 97 ASP A O 1
ATOM 757 N N . THR A 1 98 ? -23.641 -3.099 -13.312 1.00 52.03 98 THR A N 1
ATOM 758 C CA . THR A 1 98 ? -22.517 -2.787 -14.205 1.00 52.03 98 THR A CA 1
ATOM 759 C C . THR A 1 98 ? -21.519 -1.850 -13.515 1.00 52.03 98 THR A C 1
ATOM 761 O O . THR A 1 98 ? -20.333 -1.873 -13.843 1.00 52.03 98 THR A O 1
ATOM 764 N N . ARG A 1 99 ? -21.961 -1.094 -12.495 1.00 54.06 99 ARG A N 1
ATOM 765 C CA . ARG A 1 99 ? -21.087 -0.278 -11.633 1.00 54.06 99 ARG A CA 1
ATOM 766 C C . ARG A 1 99 ? -20.134 -1.109 -10.767 1.00 54.06 99 ARG A C 1
ATOM 768 O O . ARG A 1 99 ? -19.038 -0.638 -10.460 1.00 54.06 99 ARG A O 1
ATOM 775 N N . ALA A 1 100 ? -20.485 -2.355 -10.441 1.00 58.69 100 ALA A N 1
ATOM 776 C CA . ALA A 1 100 ? -19.605 -3.256 -9.698 1.00 58.69 100 ALA A CA 1
ATOM 777 C C . ALA A 1 100 ? -18.377 -3.678 -10.528 1.00 58.69 100 ALA A C 1
ATOM 779 O O . ALA A 1 100 ? -17.301 -3.890 -9.981 1.00 58.69 100 ALA A O 1
ATOM 780 N N . ARG A 1 101 ? -18.478 -3.709 -11.868 1.00 59.97 101 ARG A N 1
ATOM 781 C CA . ARG A 1 101 ? -17.352 -4.100 -12.743 1.00 59.97 101 ARG A CA 1
ATOM 782 C C . ARG A 1 101 ? -16.163 -3.135 -12.711 1.00 59.97 101 ARG A C 1
ATOM 784 O O . ARG A 1 101 ? -15.046 -3.555 -13.001 1.00 59.97 101 ARG A O 1
ATOM 791 N N . ASP A 1 102 ? -16.400 -1.869 -12.372 1.00 67.38 102 ASP A N 1
ATOM 792 C CA . ASP A 1 102 ? -15.366 -0.827 -12.266 1.00 67.38 102 ASP A CA 1
ATOM 793 C C . ASP A 1 102 ? -15.060 -0.439 -10.812 1.00 67.38 102 ASP A C 1
ATOM 795 O O . ASP A 1 102 ? -14.403 0.571 -10.553 1.00 67.38 102 ASP A O 1
ATOM 799 N N . SER A 1 103 ? -15.542 -1.240 -9.864 1.00 72.06 103 SER A N 1
ATOM 800 C CA . SER A 1 103 ? -15.387 -1.012 -8.435 1.00 72.06 103 SER A CA 1
ATOM 801 C C . SER A 1 103 ? -14.172 -1.765 -7.902 1.00 72.06 103 SER A C 1
ATOM 803 O O . SER A 1 103 ? -14.064 -2.987 -8.011 1.00 72.06 103 SER A O 1
ATOM 805 N N . VAL A 1 104 ? -13.228 -1.020 -7.334 1.00 81.50 104 VAL A N 1
ATOM 806 C CA . VAL A 1 104 ? -11.984 -1.560 -6.778 1.00 81.50 104 VAL A CA 1
ATOM 807 C C . VAL A 1 104 ? -12.036 -1.477 -5.261 1.00 81.50 104 VAL A C 1
ATOM 809 O O . VAL A 1 104 ? -12.266 -0.396 -4.722 1.00 81.50 104 VAL A O 1
ATOM 812 N N . VAL A 1 105 ? -11.762 -2.583 -4.569 1.00 85.62 105 VAL A N 1
ATOM 813 C CA . VAL A 1 105 ? -11.672 -2.582 -3.105 1.00 85.62 105 VAL A CA 1
ATOM 814 C C . VAL A 1 105 ? -10.321 -1.997 -2.696 1.00 85.62 105 VAL A C 1
ATOM 816 O O . VAL A 1 105 ? -9.263 -2.489 -3.087 1.00 85.62 105 VAL A O 1
ATOM 819 N N . LEU A 1 106 ? -10.356 -0.912 -1.926 1.00 88.19 106 LEU A N 1
ATOM 820 C CA . LEU A 1 106 ? -9.175 -0.283 -1.333 1.00 88.19 106 LEU A CA 1
ATOM 821 C C . LEU A 1 106 ? -8.855 -0.877 0.031 1.00 88.19 106 LEU A C 1
ATOM 823 O O . LEU A 1 106 ? -7.684 -1.108 0.339 1.00 88.19 106 LEU A O 1
ATOM 827 N N . ALA A 1 107 ? -9.889 -1.071 0.846 1.00 89.25 107 ALA A N 1
ATOM 828 C CA . ALA A 1 107 ? -9.767 -1.650 2.166 1.00 89.25 107 ALA A CA 1
ATOM 82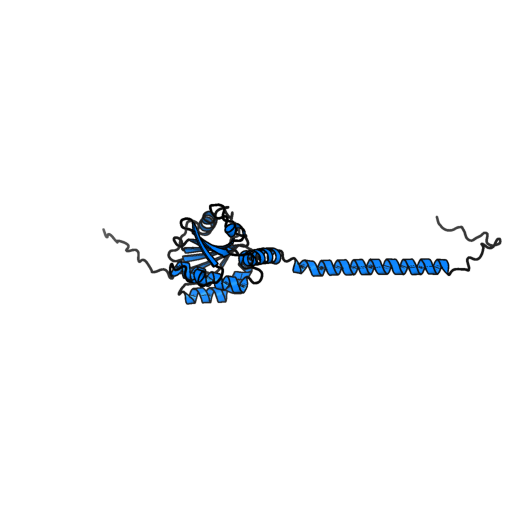9 C C . ALA A 1 107 ? -11.009 -2.458 2.540 1.00 89.25 107 ALA A C 1
ATOM 831 O O . ALA A 1 107 ? -12.111 -2.142 2.103 1.00 89.25 107 ALA A O 1
ATOM 832 N N . GLU A 1 108 ? -10.812 -3.462 3.375 1.00 85.88 108 GLU A N 1
ATOM 833 C CA . GLU A 1 108 ? -11.852 -4.253 4.028 1.00 85.88 108 GLU A CA 1
ATOM 834 C C . GLU A 1 108 ? -11.708 -4.025 5.529 1.00 85.88 108 GLU A C 1
ATOM 836 O O . GLU A 1 108 ? -10.587 -3.885 6.018 1.00 85.88 108 GLU A O 1
ATOM 841 N N . LEU A 1 109 ? -12.819 -3.930 6.247 1.00 87.12 109 LEU A N 1
ATOM 842 C CA . LEU A 1 109 ? -12.877 -3.553 7.654 1.00 87.12 109 LEU A CA 1
ATOM 843 C C . LEU A 1 109 ? -13.753 -4.553 8.403 1.00 87.12 109 LEU A C 1
ATOM 845 O O . LEU A 1 109 ? -14.868 -4.842 7.978 1.00 87.12 109 LEU A O 1
ATOM 849 N N . ASP A 1 110 ? -13.265 -5.024 9.543 1.00 84.12 110 ASP A N 1
ATOM 850 C CA . ASP A 1 110 ? -14.013 -5.813 10.517 1.00 84.12 110 ASP A CA 1
ATOM 851 C C . ASP A 1 110 ? -13.991 -5.052 11.845 1.00 84.12 110 ASP A C 1
ATOM 853 O O . ASP A 1 110 ? -12.977 -5.004 12.551 1.00 84.12 110 ASP A O 1
ATOM 857 N N . ARG A 1 111 ? 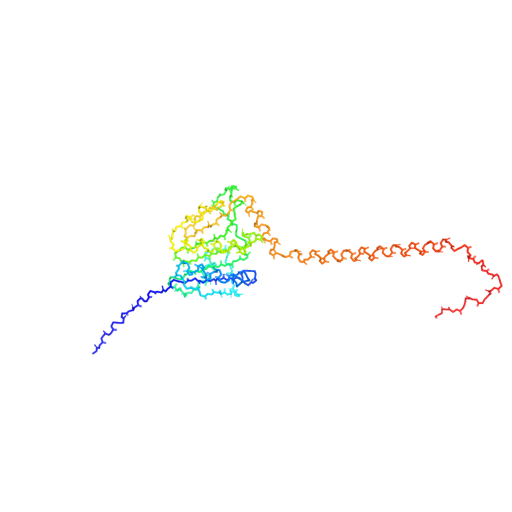-15.111 -4.391 12.153 1.00 80.62 111 ARG A N 1
ATOM 858 C CA . ARG A 1 111 ? -15.234 -3.535 13.341 1.00 80.62 111 ARG A CA 1
ATOM 859 C C . ARG A 1 111 ? -15.311 -4.342 14.626 1.00 80.62 111 ARG A C 1
ATOM 861 O O . ARG A 1 111 ? -14.753 -3.920 15.633 1.00 80.62 111 ARG A O 1
ATOM 868 N N . GLU A 1 112 ? -15.978 -5.493 14.594 1.00 78.50 112 GLU A N 1
ATOM 869 C CA . GLU A 1 112 ? -16.176 -6.334 15.779 1.00 78.50 112 GLU A CA 1
ATOM 870 C C . GLU A 1 112 ? -14.852 -6.827 16.352 1.00 78.50 112 GLU A C 1
ATOM 872 O O . GLU A 1 112 ? -14.704 -7.026 17.565 1.00 78.50 112 GLU A O 1
ATOM 877 N N . ARG A 1 113 ? -13.881 -7.047 15.468 1.00 76.44 113 ARG A N 1
ATOM 878 C CA . ARG A 1 113 ? -12.552 -7.539 15.845 1.00 76.44 113 ARG A CA 1
ATOM 879 C C . ARG A 1 113 ? -11.439 -6.506 15.688 1.00 76.44 113 ARG A C 1
ATOM 881 O O . ARG A 1 113 ? -10.339 -6.759 16.164 1.00 76.44 113 ARG A O 1
ATOM 888 N N . GLY A 1 114 ? -11.730 -5.323 15.149 1.00 83.25 114 GLY A N 1
ATOM 889 C CA . GLY A 1 114 ? -10.780 -4.214 15.083 1.00 83.25 114 GLY A CA 1
ATOM 890 C C . GLY A 1 114 ? -9.689 -4.423 14.036 1.00 83.25 114 GLY A C 1
ATOM 891 O O . GLY A 1 114 ? -8.556 -3.999 14.246 1.00 83.25 114 GLY A O 1
ATOM 892 N N . ALA A 1 115 ? -9.991 -5.080 12.914 1.00 85.50 115 ALA A N 1
ATOM 893 C CA . ALA A 1 115 ? -9.008 -5.251 11.849 1.00 85.50 115 ALA A CA 1
ATOM 894 C C . ALA A 1 115 ? -9.420 -4.652 10.519 1.00 85.50 115 ALA A C 1
ATOM 896 O O . ALA A 1 115 ? -10.589 -4.407 10.231 1.00 85.50 115 ALA A O 1
ATOM 897 N N . ALA A 1 116 ? -8.402 -4.435 9.696 1.00 88.50 116 ALA A N 1
ATOM 898 C CA . ALA A 1 116 ? -8.567 -4.018 8.327 1.00 88.50 116 ALA A CA 1
ATOM 899 C C . ALA A 1 116 ? -7.552 -4.685 7.407 1.00 88.50 116 ALA A C 1
ATOM 901 O O . ALA A 1 116 ? -6.407 -4.905 7.793 1.00 88.50 116 ALA A O 1
ATOM 902 N N . VAL A 1 117 ? -7.949 -4.917 6.163 1.00 87.88 117 VAL A N 1
ATOM 903 C CA . VAL A 1 117 ? -7.070 -5.350 5.075 1.00 87.88 117 VAL A CA 1
ATOM 904 C C . VAL A 1 117 ? -6.998 -4.235 4.047 1.00 87.88 117 VAL A C 1
ATOM 906 O O . VAL A 1 117 ? -8.022 -3.810 3.535 1.00 87.88 117 VAL A O 1
ATOM 909 N N . ILE A 1 118 ? -5.803 -3.757 3.712 1.00 90.75 118 ILE A N 1
ATOM 910 C CA . ILE A 1 118 ? -5.571 -2.719 2.704 1.00 90.75 118 ILE A CA 1
ATOM 911 C C . ILE A 1 118 ? -4.931 -3.339 1.465 1.00 90.75 118 ILE A C 1
ATOM 913 O O . ILE A 1 118 ? -3.855 -3.932 1.539 1.00 90.75 118 ILE A O 1
ATOM 917 N N . SER A 1 119 ? -5.548 -3.110 0.307 1.00 87.94 119 SER A N 1
ATOM 918 C CA . SER A 1 119 ? -5.015 -3.527 -0.991 1.00 87.94 119 SER A CA 1
ATOM 919 C C . SER A 1 119 ? -4.140 -2.423 -1.588 1.00 87.94 119 SER A C 1
ATOM 921 O O . SER A 1 119 ? -4.629 -1.395 -2.063 1.00 87.94 119 SER A O 1
ATOM 923 N N . LEU A 1 120 ? -2.823 -2.624 -1.614 1.00 88.25 120 LEU A N 1
ATOM 924 C CA . LEU A 1 120 ? -1.880 -1.676 -2.212 1.00 88.25 120 LEU A CA 1
ATOM 925 C C . LEU A 1 120 ? -2.043 -1.418 -3.712 1.00 88.25 120 LEU A C 1
ATOM 927 O O . LEU A 1 120 ? -1.922 -0.245 -4.092 1.00 88.25 120 LEU A O 1
ATOM 931 N N . PRO A 1 121 ? -2.329 -2.407 -4.585 1.00 82.44 121 PRO A N 1
ATOM 932 C CA . PRO A 1 121 ? -2.470 -2.126 -6.015 1.00 82.44 121 PRO A CA 1
ATOM 933 C C . PRO A 1 121 ? -3.590 -1.116 -6.292 1.00 82.44 121 PRO A C 1
ATOM 935 O O . PRO A 1 121 ? -3.457 -0.275 -7.183 1.00 82.44 121 PRO A O 1
ATOM 938 N N . ALA A 1 122 ? -4.646 -1.119 -5.476 1.00 83.19 122 ALA A N 1
ATOM 939 C CA . ALA A 1 122 ? -5.760 -0.182 -5.573 1.00 83.19 122 ALA A CA 1
ATOM 940 C C . ALA A 1 122 ? -5.360 1.280 -5.277 1.00 83.19 122 ALA A C 1
ATOM 942 O O . ALA A 1 122 ? -6.020 2.220 -5.722 1.00 83.19 122 ALA A O 1
ATOM 943 N N . LEU A 1 123 ? -4.230 1.511 -4.598 1.00 84.56 123 LEU A N 1
ATOM 944 C CA . LEU A 1 123 ? -3.703 2.854 -4.339 1.00 84.56 123 LEU A CA 1
ATOM 945 C C . LEU A 1 123 ? -3.026 3.477 -5.567 1.00 84.56 123 LEU A C 1
ATOM 947 O O . LEU A 1 123 ? -2.741 4.680 -5.568 1.00 84.56 123 LEU A O 1
ATOM 951 N N . GLY A 1 124 ? -2.795 2.708 -6.629 1.00 81.44 124 GLY A N 1
ATOM 952 C CA . GLY A 1 124 ? -2.187 3.171 -7.870 1.00 81.44 124 GLY A CA 1
ATOM 953 C C . GLY A 1 124 ? -0.699 3.533 -7.746 1.00 81.44 124 GLY A C 1
ATOM 954 O O . GLY A 1 124 ? 0.007 3.023 -6.880 1.00 81.44 124 GLY A O 1
ATOM 955 N N . PRO A 1 125 ? -0.161 4.416 -8.611 1.00 77.62 125 PRO A N 1
ATOM 956 C CA . PRO A 1 125 ? 1.286 4.530 -8.823 1.00 77.62 125 PRO A CA 1
ATOM 957 C C . PRO A 1 125 ? 2.056 5.246 -7.699 1.00 77.62 125 PRO A C 1
ATOM 959 O O . PRO A 1 125 ? 3.286 5.187 -7.667 1.00 77.62 125 PRO A O 1
ATOM 962 N N . SER A 1 126 ? 1.364 5.926 -6.779 1.00 83.31 126 SER A N 1
ATOM 963 C CA . SER A 1 126 ? 1.970 6.623 -5.632 1.00 83.31 126 SER A CA 1
ATOM 964 C C . SER A 1 126 ? 1.389 6.111 -4.304 1.00 83.31 126 SER A C 1
ATOM 966 O O . SER A 1 126 ? 0.688 6.848 -3.598 1.00 83.31 126 SER A O 1
ATOM 968 N N . PRO A 1 127 ? 1.665 4.842 -3.941 1.00 85.50 127 PRO A N 1
ATOM 969 C CA . PRO A 1 127 ? 1.009 4.190 -2.812 1.00 85.50 127 PRO A CA 1
ATOM 970 C C . PRO A 1 127 ? 1.400 4.819 -1.469 1.00 85.50 127 PRO A C 1
ATOM 972 O O . PRO A 1 127 ? 0.544 4.969 -0.613 1.00 85.50 127 PRO A O 1
ATOM 975 N N . ARG A 1 128 ? 2.632 5.327 -1.296 1.00 87.38 128 ARG A N 1
ATOM 976 C CA . ARG A 1 128 ? 3.120 5.921 -0.026 1.00 87.38 128 ARG A CA 1
ATOM 977 C C . ARG A 1 128 ? 2.195 6.988 0.571 1.00 87.38 128 ARG A C 1
ATOM 979 O O . ARG A 1 128 ? 1.857 6.959 1.754 1.00 87.38 128 ARG A O 1
ATOM 986 N N . ARG A 1 129 ? 1.796 7.978 -0.237 1.00 86.69 129 ARG A N 1
ATOM 987 C CA . ARG A 1 129 ? 0.966 9.093 0.252 1.00 86.69 129 ARG A CA 1
ATOM 988 C C . ARG A 1 129 ? -0.445 8.619 0.579 1.00 86.69 129 ARG A C 1
ATOM 990 O O . ARG A 1 129 ? -0.962 8.988 1.636 1.00 86.69 129 ARG A O 1
ATOM 997 N N . ARG A 1 130 ? -1.022 7.815 -0.320 1.00 88.25 130 ARG A N 1
ATOM 998 C CA . ARG A 1 130 ? -2.392 7.296 -0.243 1.00 88.25 130 ARG A CA 1
ATOM 999 C C . ARG A 1 130 ? -2.557 6.266 0.872 1.00 88.25 130 ARG A C 1
ATOM 1001 O O . ARG A 1 130 ? -3.529 6.372 1.601 1.00 88.25 130 ARG A O 1
ATOM 1008 N N . LEU A 1 131 ? -1.571 5.398 1.087 1.00 91.19 131 LEU A N 1
ATOM 1009 C CA . LEU A 1 131 ? -1.544 4.409 2.164 1.00 91.19 131 LEU A CA 1
ATOM 1010 C C . LEU A 1 131 ? -1.677 5.081 3.528 1.00 91.19 131 LEU A C 1
ATOM 1012 O O . LEU A 1 131 ? -2.596 4.773 4.264 1.00 91.19 131 LEU A O 1
ATOM 1016 N N . GLY A 1 132 ? -0.843 6.080 3.836 1.00 90.69 132 GLY A N 1
ATOM 1017 C CA . GLY A 1 132 ? -0.954 6.767 5.129 1.00 90.69 132 GLY A CA 1
ATOM 1018 C C . GLY A 1 132 ? -2.288 7.505 5.323 1.00 90.69 132 GLY A C 1
ATOM 1019 O O . GLY A 1 132 ? -2.779 7.588 6.444 1.00 90.69 132 GLY A O 1
ATOM 1020 N N . LYS A 1 133 ? -2.905 8.019 4.244 1.00 90.69 133 LYS A N 1
ATOM 1021 C CA . LYS A 1 133 ? -4.262 8.594 4.323 1.00 90.69 133 LYS A CA 1
ATOM 1022 C C . LYS A 1 133 ? -5.298 7.508 4.608 1.00 90.69 133 LYS A C 1
ATOM 1024 O O . LYS A 1 133 ? -6.139 7.701 5.473 1.00 90.69 133 LYS A O 1
ATOM 1029 N N . LEU A 1 134 ? -5.208 6.382 3.904 1.00 91.00 134 LEU A N 1
ATOM 1030 C CA . LEU A 1 134 ? -6.116 5.257 4.066 1.00 91.00 134 LEU A CA 1
ATOM 1031 C C . LEU A 1 134 ? -6.013 4.652 5.466 1.00 91.00 134 LEU A C 1
ATOM 1033 O O . LEU A 1 134 ? -7.038 4.506 6.108 1.00 91.00 134 LEU A O 1
ATOM 1037 N N . ILE A 1 135 ? -4.801 4.435 5.985 1.00 92.94 135 ILE A N 1
ATOM 1038 C CA . ILE A 1 135 ? -4.568 3.991 7.368 1.00 92.94 135 ILE A CA 1
ATOM 1039 C C . ILE A 1 135 ? -5.225 4.951 8.364 1.00 92.94 135 ILE A C 1
ATOM 1041 O O . ILE A 1 135 ? -5.883 4.506 9.292 1.00 92.94 135 ILE A O 1
ATOM 1045 N N . THR A 1 136 ? -5.092 6.266 8.156 1.00 92.75 136 THR A N 1
ATOM 1046 C CA . THR A 1 136 ? -5.724 7.265 9.036 1.00 92.75 136 THR A CA 1
ATOM 1047 C C . THR A 1 136 ? -7.248 7.119 9.037 1.00 92.75 136 THR A C 1
ATOM 1049 O O . THR A 1 136 ? -7.855 7.146 10.102 1.00 92.75 136 THR A O 1
ATOM 1052 N N . MET A 1 137 ? -7.863 6.956 7.859 1.00 90.81 137 MET A N 1
ATOM 1053 C CA . MET A 1 137 ? -9.314 6.767 7.737 1.00 90.81 137 MET A CA 1
ATOM 1054 C C . MET A 1 137 ? -9.759 5.448 8.372 1.00 90.81 137 MET A C 1
ATOM 1056 O O . MET A 1 137 ? -10.656 5.455 9.200 1.00 90.81 137 MET A O 1
ATOM 1060 N N . VAL A 1 138 ? -9.082 4.343 8.051 1.00 91.38 138 VAL A N 1
ATOM 1061 C CA . VAL A 1 138 ? -9.332 3.007 8.610 1.00 91.38 138 VAL A CA 1
ATOM 1062 C C . VAL A 1 138 ? -9.293 3.031 10.137 1.00 91.38 138 VAL A C 1
ATOM 1064 O O . VAL A 1 138 ? -10.248 2.615 10.781 1.00 91.38 138 VAL A O 1
ATOM 1067 N N . VAL A 1 139 ? -8.225 3.579 10.719 1.00 90.56 139 VAL A N 1
ATOM 1068 C CA . VAL A 1 139 ? -8.073 3.691 12.175 1.00 90.56 139 VAL A CA 1
ATOM 1069 C C . VAL A 1 139 ? -9.177 4.555 12.788 1.00 90.56 139 VAL A C 1
ATOM 1071 O O . VAL A 1 139 ? -9.725 4.196 13.826 1.00 90.56 139 VAL A O 1
ATOM 1074 N N . SER A 1 140 ? -9.537 5.668 12.141 1.00 89.44 140 SER A N 1
ATOM 1075 C CA . SER A 1 140 ? -10.639 6.523 12.595 1.00 89.44 140 SER A CA 1
ATOM 1076 C C . SER A 1 140 ? -11.967 5.770 12.624 1.00 89.44 140 SER A C 1
ATOM 1078 O O . SER A 1 140 ? -12.703 5.885 13.597 1.00 89.44 140 SER A O 1
ATOM 1080 N N . VAL A 1 141 ? -12.262 4.981 11.587 1.00 88.81 141 VAL A N 1
ATOM 1081 C CA . VAL A 1 141 ? -13.512 4.213 11.493 1.00 88.81 141 VAL A CA 1
ATOM 1082 C C . VAL A 1 141 ? -13.554 3.087 12.520 1.00 88.81 141 VAL A C 1
ATOM 1084 O O . VAL A 1 141 ? -14.581 2.899 13.166 1.00 88.81 141 VAL A O 1
ATOM 1087 N N . LEU A 1 142 ? -12.439 2.380 12.720 1.00 86.12 142 LEU A N 1
ATOM 1088 C CA . LEU A 1 142 ? -12.348 1.311 13.717 1.00 86.12 142 LEU A CA 1
ATOM 1089 C C . LEU A 1 142 ? -12.456 1.836 15.158 1.00 86.12 142 LEU A C 1
ATOM 1091 O O . LEU A 1 142 ? -12.925 1.107 16.025 1.00 86.12 142 LEU A O 1
ATOM 1095 N N . LYS A 1 143 ? -12.067 3.092 15.418 1.00 83.31 143 LYS A N 1
ATOM 1096 C CA . LYS A 1 143 ? -12.157 3.707 16.750 1.00 83.31 143 LYS A CA 1
ATOM 1097 C C . LYS A 1 143 ? -13.507 4.376 17.020 1.00 83.31 143 LYS A C 1
ATOM 1099 O O . LYS A 1 143 ? -14.132 4.108 18.040 1.00 83.31 143 LYS A O 1
ATOM 1104 N N . ASP A 1 144 ? -13.946 5.254 16.121 1.00 79.31 144 ASP A N 1
ATOM 1105 C CA . ASP A 1 144 ? -15.111 6.121 16.346 1.00 79.31 144 ASP A CA 1
ATOM 1106 C C . ASP A 1 144 ? -16.410 5.525 15.774 1.00 79.31 144 ASP A C 1
ATOM 1108 O O . ASP A 1 144 ? -17.465 6.153 15.841 1.00 79.31 144 ASP A O 1
ATOM 1112 N N . SER A 1 145 ? -16.354 4.317 15.192 1.00 70.50 145 SER A N 1
ATOM 1113 C CA . SER A 1 145 ? -17.488 3.620 14.557 1.00 70.50 145 SER A CA 1
ATOM 1114 C C . SER A 1 145 ? -18.225 4.446 13.490 1.00 70.50 145 SER A C 1
ATOM 1116 O O . SER A 1 145 ? -19.361 4.136 13.123 1.00 70.50 145 SER A O 1
ATOM 1118 N N . SER A 1 146 ? -17.581 5.483 12.960 1.00 76.94 146 SER A N 1
ATOM 1119 C CA . SER A 1 146 ? -18.152 6.400 11.980 1.00 76.94 146 SER A CA 1
ATOM 1120 C C . SER A 1 146 ? -17.495 6.215 10.621 1.00 76.94 146 SER A C 1
ATOM 1122 O O . SER A 1 146 ? -16.272 6.225 10.509 1.00 76.94 146 SER A O 1
ATOM 1124 N N . THR A 1 147 ? -18.315 6.071 9.581 1.00 77.19 147 THR A N 1
ATOM 1125 C CA . THR A 1 147 ? -17.873 5.910 8.187 1.00 77.19 147 THR A CA 1
ATOM 1126 C C . THR A 1 147 ? -17.643 7.252 7.475 1.00 77.19 147 THR A C 1
ATOM 1128 O O . THR A 1 147 ? -17.110 7.286 6.365 1.00 77.19 147 THR A O 1
ATOM 1131 N N . GLU A 1 148 ? -17.961 8.370 8.139 1.00 77.12 148 GLU A N 1
ATOM 1132 C CA . GLU A 1 148 ? -17.811 9.750 7.648 1.00 77.12 148 GLU A CA 1
ATOM 1133 C C . GLU A 1 148 ? -16.468 10.038 6.945 1.00 77.12 148 GLU A C 1
ATOM 1135 O O . GLU A 1 148 ? -16.479 10.664 5.880 1.00 77.12 148 GLU A O 1
ATOM 1140 N N . PRO A 1 149 ? -15.296 9.563 7.433 1.00 77.88 149 PRO A N 1
ATOM 1141 C CA . PRO A 1 149 ? -14.021 9.827 6.761 1.00 77.88 149 PRO A CA 1
ATOM 1142 C C . PRO A 1 149 ? -13.967 9.309 5.313 1.00 77.88 149 PRO A C 1
ATOM 1144 O O . PRO A 1 149 ? -13.306 9.911 4.457 1.00 77.88 149 PRO A O 1
ATOM 1147 N N . PHE A 1 150 ? -14.656 8.199 5.031 1.00 79.25 150 PHE A N 1
ATOM 1148 C CA . PHE A 1 150 ? -14.732 7.616 3.695 1.00 79.25 150 PHE A CA 1
ATOM 1149 C C . PHE A 1 150 ? -15.791 8.298 2.834 1.00 79.25 150 PHE A C 1
ATOM 1151 O O . PHE A 1 150 ? -15.518 8.568 1.669 1.00 79.25 150 PHE A O 1
ATOM 1158 N N . GLU A 1 151 ? -16.949 8.645 3.392 1.00 73.81 151 GLU A N 1
ATOM 1159 C CA . GLU A 1 151 ? -18.035 9.297 2.643 1.00 73.81 151 GLU A CA 1
ATOM 1160 C C . GLU A 1 151 ? -17.680 10.728 2.212 1.00 73.81 151 GLU A C 1
ATOM 1162 O O . GLU A 1 151 ? -17.989 11.155 1.098 1.00 73.81 151 GLU A O 1
ATOM 1167 N N . LEU A 1 152 ? -16.927 11.451 3.047 1.00 75.06 152 LEU A N 1
ATOM 1168 C CA . LEU A 1 152 ? -16.375 12.769 2.715 1.00 75.06 152 LEU A CA 1
ATOM 1169 C C . LEU A 1 152 ? -15.292 12.699 1.623 1.00 75.06 152 LEU A C 1
ATOM 1171 O O . LEU A 1 152 ? -14.949 13.709 0.995 1.00 75.06 152 LEU A O 1
ATOM 1175 N N . SER A 1 153 ? -14.729 11.515 1.381 1.00 79.69 153 SER A N 1
ATOM 1176 C CA . SER A 1 153 ? -13.688 11.306 0.383 1.00 79.69 153 SER A CA 1
ATOM 1177 C C . SER A 1 153 ? -14.299 11.051 -0.995 1.00 79.69 153 SER A C 1
ATOM 1179 O O . SER A 1 153 ? -14.880 10.008 -1.280 1.00 79.69 153 SER A O 1
ATOM 1181 N N . ARG A 1 154 ? -14.109 12.006 -1.910 1.00 76.06 154 ARG A N 1
ATOM 1182 C CA . ARG A 1 154 ? -14.670 11.949 -3.267 1.00 76.06 154 ARG A CA 1
ATOM 1183 C C . ARG A 1 154 ? -14.294 10.655 -4.005 1.00 76.06 154 ARG A C 1
ATOM 1185 O O . ARG A 1 154 ? -13.115 10.413 -4.265 1.00 76.06 154 ARG A O 1
ATOM 1192 N N . GLY A 1 155 ? -15.307 9.899 -4.431 1.00 75.75 155 GLY A N 1
ATOM 1193 C CA . GLY A 1 155 ? -15.149 8.678 -5.230 1.00 75.75 155 GLY A CA 1
ATOM 1194 C C . GLY A 1 155 ? -14.938 7.400 -4.415 1.00 75.75 155 GLY A C 1
ATOM 1195 O O . GLY A 1 155 ? -14.682 6.357 -5.019 1.00 75.75 155 GLY A O 1
ATOM 1196 N N . LEU A 1 156 ? -15.039 7.481 -3.083 1.00 83.75 156 LEU A N 1
ATOM 1197 C CA . LEU A 1 156 ? -15.128 6.323 -2.201 1.00 83.75 156 LEU A CA 1
ATOM 1198 C C . LEU A 1 156 ? -16.586 6.055 -1.838 1.00 83.75 156 LEU A C 1
ATOM 1200 O O . LEU A 1 156 ? -17.364 6.982 -1.629 1.00 83.75 156 LEU A O 1
ATOM 1204 N N . VAL A 1 157 ? -16.934 4.779 -1.770 1.00 83.31 157 VAL A N 1
ATOM 1205 C CA . VAL A 1 157 ? -18.221 4.282 -1.290 1.00 83.31 157 VAL A CA 1
ATOM 1206 C C . VAL A 1 157 ? -17.922 3.168 -0.304 1.00 83.31 157 VAL A C 1
ATOM 1208 O O . VAL A 1 157 ? -17.010 2.375 -0.542 1.00 83.31 157 VAL A O 1
ATOM 1211 N N . VAL A 1 158 ? -18.650 3.129 0.806 1.00 84.44 158 VAL A N 1
ATOM 1212 C CA . VAL A 1 158 ? -18.551 2.022 1.754 1.00 84.44 158 VAL A CA 1
ATOM 1213 C C . VAL A 1 158 ? -19.747 1.113 1.561 1.00 84.44 158 VAL A C 1
ATOM 1215 O O . VAL A 1 158 ? -20.884 1.534 1.738 1.00 84.44 158 VAL A O 1
ATOM 1218 N N . GLU A 1 159 ? -19.465 -0.122 1.175 1.00 82.12 159 GLU A N 1
ATOM 1219 C CA . GLU A 1 159 ? -20.460 -1.173 1.004 1.00 82.12 159 GLU A CA 1
ATOM 1220 C C . GLU A 1 159 ? -20.365 -2.125 2.196 1.00 82.12 159 GLU A C 1
ATOM 1222 O O . GLU A 1 159 ? -19.263 -2.488 2.605 1.00 82.12 159 GLU A O 1
ATOM 1227 N N . ARG A 1 160 ? -21.492 -2.538 2.775 1.00 80.06 160 ARG A N 1
ATOM 1228 C CA . ARG A 1 160 ? -21.505 -3.483 3.899 1.00 80.06 160 ARG A CA 1
ATOM 1229 C C . ARG A 1 160 ? -22.041 -4.829 3.429 1.00 80.06 160 ARG A C 1
ATOM 1231 O O . ARG A 1 160 ? -23.131 -4.885 2.870 1.00 80.06 160 ARG A O 1
ATOM 1238 N N . ASP A 1 161 ? -21.303 -5.897 3.705 1.00 76.00 161 ASP A N 1
ATOM 1239 C CA . ASP A 1 161 ? -21.746 -7.275 3.483 1.00 76.00 161 ASP A CA 1
ATOM 1240 C C . ASP A 1 161 ? -21.536 -8.079 4.775 1.00 76.00 161 ASP A C 1
ATOM 1242 O O . ASP A 1 161 ? -20.413 -8.391 5.179 1.00 76.00 161 ASP A O 1
ATOM 1246 N N . GLY A 1 162 ? -22.644 -8.330 5.479 1.00 77.62 162 GLY A N 1
ATOM 1247 C CA . GLY A 1 162 ? -22.637 -8.893 6.829 1.00 77.62 162 GLY A CA 1
ATOM 1248 C C . GLY A 1 162 ? -21.891 -8.001 7.828 1.00 77.62 162 GLY A C 1
ATOM 1249 O O . GLY A 1 162 ? -22.194 -6.815 7.958 1.00 77.62 162 GLY A O 1
ATOM 1250 N N . GLU A 1 163 ? -20.905 -8.587 8.510 1.00 75.12 163 GLU A N 1
ATOM 1251 C CA . GLU A 1 163 ? -20.062 -7.917 9.516 1.00 75.12 163 GLU A CA 1
ATOM 1252 C C . GLU A 1 163 ? -18.825 -7.225 8.917 1.00 75.12 163 GLU A C 1
ATOM 1254 O O . GLU A 1 163 ? -18.036 -6.608 9.634 1.00 75.12 163 GLU A O 1
ATOM 1259 N N . THR A 1 164 ? -18.627 -7.332 7.600 1.00 78.25 164 THR A N 1
ATOM 1260 C CA . THR A 1 164 ? -17.474 -6.757 6.904 1.00 78.25 164 THR A CA 1
ATOM 1261 C C . THR A 1 164 ? -17.895 -5.534 6.098 1.00 78.25 164 THR A C 1
ATOM 1263 O O . THR A 1 164 ? -18.878 -5.550 5.354 1.00 78.25 164 THR A O 1
ATOM 1266 N N . GLU A 1 165 ? -17.127 -4.456 6.223 1.00 85.44 165 GLU A N 1
ATOM 1267 C CA . GLU A 1 165 ? -17.311 -3.239 5.438 1.00 85.44 165 GLU A CA 1
ATOM 1268 C C . GLU A 1 165 ? -16.203 -3.105 4.396 1.00 85.44 165 GLU A C 1
ATOM 1270 O O . GLU A 1 165 ? -15.015 -3.207 4.696 1.00 85.44 165 GLU A O 1
ATOM 1275 N N . TYR A 1 166 ? -16.596 -2.839 3.158 1.00 84.44 166 TYR A N 1
ATOM 1276 C CA . TYR A 1 166 ? -15.724 -2.714 2.005 1.00 84.44 166 TYR A CA 1
ATOM 1277 C C . TYR A 1 166 ? -15.638 -1.251 1.605 1.00 84.44 166 TYR A C 1
ATOM 1279 O O . TYR A 1 166 ? -16.624 -0.629 1.221 1.00 84.44 166 TYR A O 1
ATOM 1287 N N . VAL A 1 167 ? -14.432 -0.700 1.642 1.00 87.56 167 VAL A N 1
ATOM 1288 C CA . VAL A 1 167 ? -14.134 0.628 1.113 1.00 87.56 167 VAL A CA 1
ATOM 1289 C C . VAL A 1 167 ? -13.809 0.481 -0.364 1.00 87.56 167 VAL A C 1
ATOM 1291 O O . VAL A 1 167 ? -12.742 -0.009 -0.743 1.00 87.56 167 VAL A O 1
ATOM 1294 N N . VAL A 1 168 ? -14.728 0.930 -1.206 1.00 85.81 168 VAL A N 1
ATOM 1295 C CA . VAL A 1 168 ? -14.690 0.757 -2.653 1.00 85.81 168 VAL A CA 1
ATOM 1296 C C . VAL A 1 168 ? -14.412 2.090 -3.339 1.00 85.81 168 VAL A C 1
ATOM 1298 O O . VAL A 1 168 ? -15.097 3.083 -3.115 1.00 85.81 168 VAL A O 1
ATOM 1301 N N . ALA A 1 169 ? -13.418 2.115 -4.225 1.00 83.69 169 ALA A N 1
ATOM 1302 C CA . ALA A 1 169 ? -13.209 3.210 -5.163 1.00 83.69 169 ALA A CA 1
ATOM 1303 C C . ALA A 1 169 ? -13.964 2.935 -6.465 1.00 83.69 169 ALA A C 1
ATOM 1305 O O . ALA A 1 169 ? -13.707 1.932 -7.136 1.00 83.69 169 ALA A O 1
ATOM 1306 N N . GLN A 1 170 ? -14.859 3.844 -6.849 1.00 78.44 170 GLN A N 1
ATOM 1307 C CA . GLN A 1 170 ? -15.675 3.692 -8.055 1.00 78.44 170 GLN A CA 1
ATOM 1308 C C . GLN A 1 170 ? -15.092 4.450 -9.257 1.00 78.44 170 GLN A C 1
ATOM 1310 O O . GLN A 1 170 ? -14.414 5.472 -9.116 1.00 78.44 170 GLN A O 1
ATOM 1315 N N . GLY A 1 171 ? -15.383 3.951 -10.462 1.00 74.62 171 GLY A N 1
ATOM 1316 C CA . GLY A 1 171 ? -15.177 4.650 -11.732 1.00 74.62 171 GLY A CA 1
ATOM 1317 C C . GLY A 1 171 ? -13.942 4.229 -12.535 1.00 74.62 171 GLY A C 1
ATOM 1318 O O . GLY A 1 171 ? -12.991 3.630 -12.034 1.00 74.62 171 GLY A O 1
ATOM 1319 N N . LEU A 1 172 ? -13.934 4.619 -13.815 1.00 71.88 172 LEU A N 1
ATOM 1320 C CA . LEU A 1 172 ? -12.890 4.261 -14.790 1.00 71.88 172 LEU A CA 1
ATOM 1321 C C . LEU A 1 172 ? -11.478 4.683 -14.354 1.00 71.88 172 LEU A C 1
ATOM 1323 O O . LEU A 1 172 ? -10.502 3.985 -14.628 1.00 71.88 172 LEU A O 1
ATOM 1327 N N . VAL A 1 173 ? -11.363 5.808 -13.641 1.00 76.12 173 VAL A N 1
ATOM 1328 C CA . VAL A 1 173 ? -10.084 6.299 -13.108 1.00 76.12 173 VAL A CA 1
ATOM 1329 C C . VAL A 1 173 ? -9.536 5.356 -12.036 1.00 76.12 173 VAL A C 1
ATOM 1331 O O . VAL A 1 173 ? -8.338 5.091 -12.023 1.00 76.12 173 VAL A O 1
ATOM 1334 N N . SER A 1 174 ? -10.389 4.809 -11.170 1.00 71.75 174 SER A N 1
ATOM 1335 C CA . SER A 1 174 ? -10.002 3.866 -10.112 1.00 71.75 174 SER A CA 1
ATOM 1336 C C . SER A 1 174 ? -9.463 2.564 -10.707 1.00 71.75 174 SER A C 1
ATOM 1338 O O . SER A 1 174 ? -8.423 2.063 -10.281 1.00 71.75 174 SER A O 1
ATOM 1340 N N . ARG A 1 175 ? -10.078 2.088 -11.794 1.00 76.12 175 ARG A N 1
ATOM 1341 C CA . ARG A 1 175 ? -9.603 0.931 -12.564 1.00 76.12 175 ARG A CA 1
ATOM 1342 C C . ARG A 1 175 ? -8.295 1.208 -13.318 1.00 76.12 175 ARG A C 1
ATOM 1344 O O . ARG A 1 175 ? -7.389 0.372 -13.313 1.00 76.12 175 ARG A O 1
ATOM 1351 N N . ALA A 1 176 ? -8.147 2.392 -13.916 1.00 77.81 176 ALA A N 1
ATOM 1352 C CA . ALA A 1 176 ? -6.887 2.830 -14.526 1.00 77.81 176 ALA A CA 1
ATOM 1353 C C . ALA A 1 176 ? -5.757 2.963 -13.485 1.00 77.81 176 ALA A C 1
ATOM 1355 O O . ALA A 1 176 ? -4.607 2.623 -13.751 1.00 77.81 176 ALA A O 1
ATOM 1356 N N . LEU A 1 177 ? -6.077 3.418 -12.271 1.00 77.94 177 LEU A N 1
ATOM 1357 C CA . LEU A 1 177 ? -5.129 3.488 -11.162 1.00 77.94 177 LEU A CA 1
ATOM 1358 C C . LEU A 1 177 ? -4.730 2.098 -10.672 1.00 77.94 177 LEU A C 1
ATOM 1360 O O . LEU A 1 177 ? -3.540 1.875 -10.484 1.00 77.94 177 LEU A O 1
ATOM 1364 N N . LEU A 1 178 ? -5.679 1.174 -10.511 1.00 76.31 178 LEU A N 1
ATOM 1365 C CA . LEU A 1 178 ? -5.392 -0.208 -10.124 1.00 76.31 178 LEU A CA 1
ATOM 1366 C C . LEU A 1 178 ? -4.499 -0.902 -11.155 1.00 76.31 178 LEU A C 1
ATOM 1368 O O . LEU A 1 178 ? -3.469 -1.463 -10.794 1.00 76.31 178 LEU A O 1
ATOM 1372 N N . THR A 1 179 ? -4.832 -0.801 -12.441 1.00 76.50 179 THR A N 1
ATOM 1373 C CA . THR A 1 179 ? -3.999 -1.360 -13.518 1.00 76.50 179 THR A CA 1
ATOM 1374 C C . THR A 1 179 ? -2.617 -0.708 -13.553 1.00 76.50 179 THR A C 1
ATOM 1376 O O . THR A 1 179 ? -1.613 -1.411 -13.627 1.00 76.50 179 THR A O 1
ATOM 1379 N N . ALA A 1 180 ? -2.516 0.616 -13.397 1.00 76.94 180 ALA A N 1
ATOM 1380 C CA . ALA A 1 180 ? -1.226 1.294 -13.263 1.00 76.94 180 ALA A CA 1
ATOM 1381 C C . ALA A 1 180 ? -0.446 0.858 -12.006 1.00 76.94 180 ALA A C 1
ATOM 1383 O O . ALA A 1 180 ? 0.782 0.776 -12.048 1.00 76.94 180 ALA A O 1
ATOM 1384 N N . GLY A 1 181 ? -1.136 0.567 -10.899 1.00 71.31 181 GLY A N 1
ATOM 1385 C CA . GLY A 1 181 ? -0.571 0.013 -9.667 1.00 71.31 181 GLY A CA 1
ATOM 1386 C C . GLY A 1 181 ? 0.007 -1.383 -9.888 1.00 71.31 181 GLY A C 1
ATOM 1387 O O . GLY A 1 181 ? 1.186 -1.599 -9.610 1.00 71.31 181 GLY A O 1
ATOM 1388 N N . MET A 1 182 ? -0.770 -2.278 -10.505 1.00 75.75 182 MET A N 1
ATOM 1389 C CA . MET A 1 182 ? -0.338 -3.621 -10.913 1.00 75.75 182 MET A CA 1
ATOM 1390 C C . MET A 1 182 ? 0.876 -3.571 -11.854 1.00 75.75 182 MET A C 1
ATOM 1392 O O . MET A 1 182 ? 1.871 -4.261 -11.639 1.00 75.75 182 MET A O 1
ATOM 1396 N N . VAL A 1 183 ? 0.838 -2.704 -12.873 1.00 70.06 183 VAL A N 1
ATOM 1397 C CA . VAL A 1 183 ? 1.938 -2.537 -13.838 1.00 70.06 183 VAL A CA 1
ATOM 1398 C C . VAL A 1 183 ? 3.183 -1.965 -13.160 1.00 70.06 183 VAL A C 1
ATOM 1400 O O . VAL A 1 183 ? 4.297 -2.388 -13.463 1.00 70.06 183 VAL A O 1
ATOM 1403 N N . ARG A 1 184 ? 3.036 -1.024 -12.220 1.00 69.19 184 ARG A N 1
ATOM 1404 C CA . ARG A 1 184 ? 4.173 -0.478 -11.465 1.00 69.19 184 ARG A CA 1
ATOM 1405 C C . ARG A 1 184 ? 4.788 -1.519 -10.529 1.00 69.19 184 ARG A C 1
ATOM 1407 O O . ARG A 1 184 ? 6.017 -1.541 -10.417 1.00 69.19 184 ARG A O 1
ATOM 1414 N N . GLY A 1 185 ? 3.967 -2.360 -9.897 1.00 62.03 185 GLY A N 1
ATOM 1415 C CA . GLY A 1 185 ? 4.415 -3.486 -9.072 1.00 62.03 185 GLY A CA 1
ATOM 1416 C C . GLY A 1 185 ? 5.371 -4.407 -9.833 1.00 62.03 185 GLY A C 1
ATOM 1417 O O . GLY A 1 185 ? 6.419 -4.776 -9.311 1.00 62.03 185 GLY A O 1
ATOM 1418 N N . ASN A 1 186 ? 5.112 -4.627 -11.127 1.00 63.59 186 ASN A N 1
ATOM 1419 C CA . ASN A 1 186 ? 5.940 -5.464 -12.001 1.00 63.59 186 ASN A CA 1
ATOM 1420 C C . ASN A 1 186 ? 7.285 -4.822 -12.441 1.00 63.59 186 ASN A C 1
ATOM 1422 O O . ASN A 1 186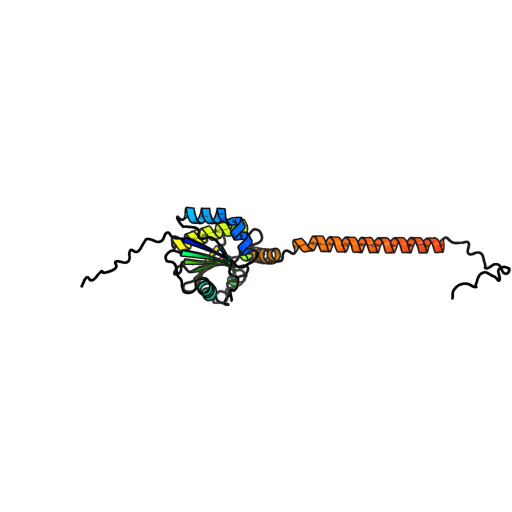 ? 7.993 -5.365 -13.285 1.00 63.59 186 ASN A O 1
ATOM 1426 N N . ARG A 1 187 ? 7.631 -3.627 -11.925 1.00 62.16 187 ARG A N 1
ATOM 1427 C CA . ARG A 1 187 ? 8.845 -2.834 -12.246 1.00 62.16 187 ARG A CA 1
ATOM 1428 C C . ARG A 1 187 ? 9.315 -2.888 -13.726 1.00 62.16 187 ARG A C 1
ATOM 1430 O O . ARG A 1 187 ? 10.528 -2.931 -13.960 1.00 62.16 187 ARG A O 1
ATOM 1437 N N . PRO A 1 188 ? 8.440 -2.781 -14.747 1.00 56.75 188 PRO A N 1
ATOM 1438 C CA . PRO A 1 188 ? 8.857 -2.882 -16.151 1.00 56.75 188 PRO A CA 1
ATOM 1439 C C . PRO A 1 188 ? 9.824 -1.755 -16.542 1.00 56.75 188 PRO A C 1
ATOM 1441 O O . PRO A 1 188 ? 10.736 -1.949 -17.340 1.00 56.75 188 PRO A O 1
ATOM 1444 N N . TRP A 1 189 ? 9.698 -0.592 -15.897 1.00 64.62 189 TRP A N 1
ATOM 1445 C CA . TRP A 1 189 ? 10.557 0.582 -16.084 1.00 64.62 189 TRP A CA 1
ATOM 1446 C C . TRP A 1 189 ? 12.042 0.322 -15.867 1.00 64.62 189 TRP A C 1
ATOM 1448 O O . TRP A 1 189 ? 12.870 1.067 -16.378 1.00 64.62 189 TRP A O 1
ATOM 1458 N N . ARG A 1 190 ? 12.386 -0.720 -15.109 1.00 67.38 190 ARG A N 1
ATOM 1459 C CA . ARG A 1 190 ? 13.778 -1.083 -14.855 1.00 67.38 190 ARG A CA 1
ATOM 1460 C C . ARG A 1 190 ? 14.356 -1.980 -15.958 1.00 67.38 190 ARG A C 1
ATOM 1462 O O . ARG A 1 190 ? 15.567 -2.006 -16.130 1.00 67.38 190 ARG A O 1
ATOM 1469 N N . LEU A 1 191 ? 13.494 -2.656 -16.721 1.00 72.56 191 LEU A N 1
ATOM 1470 C CA . LEU A 1 191 ? 13.845 -3.527 -17.848 1.00 72.56 191 LEU A CA 1
ATOM 1471 C C . LEU A 1 191 ? 13.920 -2.761 -19.174 1.00 72.56 191 LEU A C 1
ATOM 1473 O O . LEU A 1 191 ? 14.789 -3.037 -19.995 1.00 72.56 191 LEU A O 1
ATOM 1477 N N . ILE A 1 192 ? 13.055 -1.760 -19.359 1.00 80.94 192 ILE A N 1
ATOM 1478 C CA . ILE A 1 192 ? 13.013 -0.921 -20.566 1.00 80.94 192 ILE A CA 1
ATOM 1479 C C . ILE A 1 192 ? 14.387 -0.319 -20.935 1.00 80.94 192 ILE A C 1
ATOM 1481 O O . ILE A 1 192 ? 14.809 -0.518 -22.070 1.00 80.94 192 ILE A O 1
ATOM 1485 N N . PRO A 1 193 ? 15.139 0.360 -20.041 1.00 80.44 193 PRO A N 1
ATOM 1486 C CA . PRO A 1 193 ? 16.428 0.948 -20.415 1.00 80.44 193 PRO A CA 1
ATOM 1487 C C . PRO A 1 193 ? 17.477 -0.104 -20.799 1.00 80.44 193 PRO A C 1
ATOM 1489 O O . PRO A 1 193 ? 18.295 0.148 -21.682 1.00 80.44 193 PRO A O 1
ATOM 1492 N N . MET A 1 194 ? 17.433 -1.293 -20.189 1.00 83.75 194 MET A N 1
ATOM 1493 C CA . MET A 1 194 ? 18.331 -2.399 -20.527 1.00 83.75 194 MET A CA 1
ATOM 1494 C C . MET A 1 194 ? 18.028 -2.946 -21.927 1.00 83.75 194 MET A C 1
ATOM 1496 O O . MET A 1 194 ? 18.936 -3.077 -22.742 1.00 83.75 194 MET A O 1
ATOM 1500 N N . LEU A 1 195 ? 16.750 -3.187 -22.234 1.00 85.94 195 LEU A N 1
ATOM 1501 C CA . LEU A 1 195 ? 16.297 -3.637 -23.554 1.00 85.94 195 LEU A CA 1
ATOM 1502 C C . LEU A 1 195 ? 16.602 -2.610 -24.648 1.00 85.94 195 LEU A C 1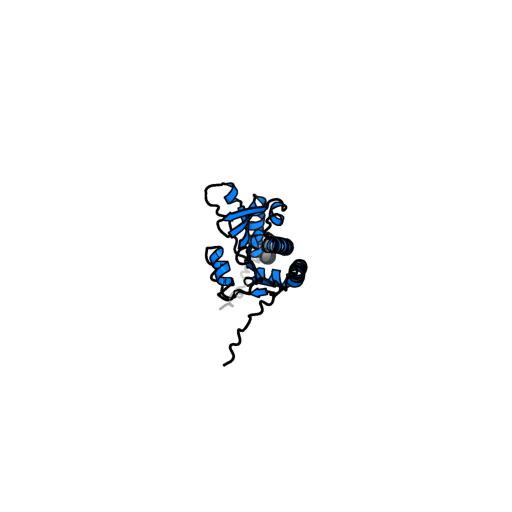
ATOM 1504 O O . LEU A 1 195 ? 17.105 -2.979 -25.710 1.00 85.94 195 LEU A O 1
ATOM 1508 N N . THR A 1 196 ? 16.366 -1.323 -24.389 1.00 89.94 196 THR A N 1
ATOM 1509 C CA . THR A 1 196 ? 16.733 -0.245 -25.318 1.00 89.94 196 THR A CA 1
ATOM 1510 C C . THR A 1 196 ? 18.241 -0.217 -25.554 1.00 89.94 196 THR A C 1
ATOM 1512 O O . THR A 1 196 ? 18.670 -0.118 -26.700 1.00 89.94 196 THR A O 1
ATOM 1515 N N . GLY A 1 197 ? 19.051 -0.373 -24.501 1.00 91.44 197 GLY A N 1
ATOM 1516 C CA . GL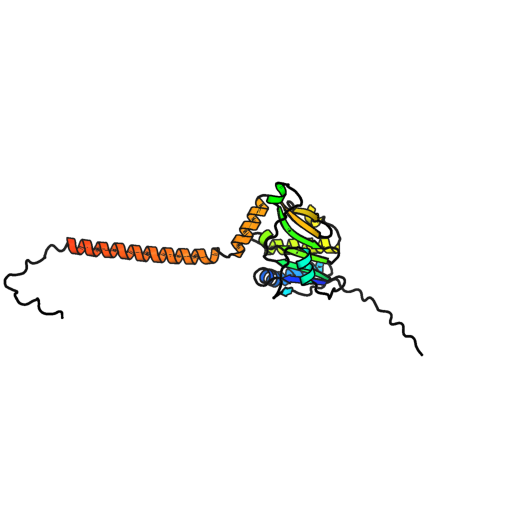Y A 1 197 ? 20.508 -0.457 -24.613 1.00 91.44 197 GLY A CA 1
ATOM 1517 C C . GLY A 1 197 ? 20.973 -1.649 -25.453 1.00 91.44 197 GLY A C 1
ATOM 1518 O O . GLY A 1 197 ? 21.792 -1.482 -26.353 1.00 91.44 197 GLY A O 1
ATOM 1519 N N . MET A 1 198 ? 20.401 -2.834 -25.224 1.00 94.44 198 MET A N 1
ATOM 1520 C CA . MET A 1 198 ? 20.692 -4.036 -26.016 1.00 94.44 198 MET A CA 1
ATOM 1521 C C . MET A 1 198 ? 20.290 -3.862 -27.484 1.00 94.44 198 MET A C 1
ATOM 1523 O O . MET A 1 198 ? 21.047 -4.228 -28.379 1.00 94.44 198 MET A O 1
ATOM 1527 N N . THR A 1 199 ? 19.129 -3.258 -27.739 1.00 94.62 199 THR A N 1
ATOM 1528 C CA . THR A 1 199 ? 18.628 -3.003 -29.097 1.00 94.62 199 THR A CA 1
ATOM 1529 C C . THR A 1 199 ? 19.504 -1.987 -29.825 1.00 94.62 199 THR A C 1
ATOM 1531 O O . THR A 1 199 ? 19.869 -2.202 -30.978 1.00 94.62 199 THR A O 1
ATOM 1534 N N . ALA A 1 200 ? 19.904 -0.908 -29.147 1.00 96.19 200 ALA A N 1
ATOM 1535 C CA . ALA A 1 200 ? 20.818 0.089 -29.693 1.00 96.19 200 ALA A CA 1
ATOM 1536 C C . ALA A 1 200 ? 22.196 -0.514 -30.003 1.00 96.19 200 ALA A C 1
ATOM 1538 O O . ALA A 1 200 ? 22.745 -0.268 -31.075 1.00 96.19 200 ALA A O 1
ATOM 1539 N N . ALA A 1 201 ? 22.732 -1.351 -29.109 1.00 95.81 201 ALA A N 1
ATOM 1540 C CA . ALA A 1 201 ? 23.994 -2.052 -29.328 1.00 95.81 201 ALA A CA 1
ATOM 1541 C C . ALA A 1 201 ? 23.914 -3.024 -30.517 1.00 95.81 201 ALA A C 1
ATOM 1543 O O . ALA A 1 201 ? 24.805 -3.031 -31.367 1.00 95.81 201 ALA A O 1
ATOM 1544 N N . ALA A 1 202 ? 22.827 -3.795 -30.621 1.00 96.00 202 ALA A N 1
ATOM 1545 C CA . ALA A 1 202 ? 22.588 -4.690 -31.750 1.00 96.00 202 ALA A CA 1
ATOM 1546 C C . ALA A 1 202 ? 22.465 -3.917 -33.075 1.00 96.00 202 ALA A C 1
ATOM 1548 O O . ALA A 1 202 ? 23.081 -4.301 -34.069 1.00 96.00 202 ALA A O 1
ATOM 1549 N N . ALA A 1 203 ? 21.733 -2.798 -33.086 1.00 96.44 203 ALA A N 1
ATOM 1550 C CA . ALA A 1 203 ? 21.589 -1.939 -34.259 1.00 96.44 203 ALA A CA 1
ATOM 1551 C C . ALA A 1 203 ? 22.926 -1.313 -34.689 1.00 96.44 203 ALA A C 1
ATOM 1553 O O . ALA A 1 203 ? 23.235 -1.265 -35.882 1.00 96.44 203 ALA A O 1
ATOM 1554 N N . ALA A 1 204 ? 23.746 -0.876 -33.729 1.00 96.12 204 ALA A N 1
ATOM 1555 C CA . ALA A 1 204 ? 25.081 -0.359 -34.003 1.00 96.12 204 ALA A CA 1
ATOM 1556 C C . ALA A 1 204 ? 25.982 -1.441 -34.620 1.00 96.12 204 ALA A C 1
ATOM 1558 O O . ALA A 1 204 ? 26.584 -1.210 -35.668 1.00 96.12 204 ALA A O 1
ATOM 1559 N N . ALA A 1 205 ? 26.021 -2.641 -34.029 1.00 95.31 205 ALA A N 1
ATOM 1560 C CA . ALA A 1 205 ? 26.790 -3.770 -34.552 1.00 95.31 205 ALA A CA 1
ATOM 1561 C C . ALA A 1 205 ? 26.344 -4.173 -35.970 1.00 95.31 205 ALA A C 1
ATOM 1563 O O . ALA A 1 205 ? 27.185 -4.361 -36.851 1.00 95.31 205 ALA A O 1
ATOM 1564 N N . ALA A 1 206 ? 25.031 -4.234 -36.217 1.00 94.81 206 ALA A N 1
ATOM 1565 C CA . ALA A 1 206 ? 24.478 -4.515 -37.541 1.00 94.81 206 ALA A CA 1
ATOM 1566 C C . ALA A 1 206 ? 24.896 -3.451 -38.571 1.00 94.81 206 ALA A C 1
ATOM 1568 O O . ALA A 1 206 ? 25.331 -3.790 -39.671 1.00 94.81 206 ALA A O 1
ATOM 1569 N N . SER A 1 207 ? 24.840 -2.171 -38.193 1.00 96.31 207 SER A N 1
ATOM 1570 C CA . SER A 1 207 ? 25.246 -1.056 -39.056 1.00 96.31 207 SER A CA 1
ATOM 1571 C C . SER A 1 207 ? 26.732 -1.133 -39.419 1.00 96.31 207 SER A C 1
ATOM 1573 O O . SER A 1 207 ? 27.077 -1.048 -40.597 1.00 96.31 207 SER A O 1
ATOM 1575 N N . PHE A 1 208 ? 27.616 -1.370 -38.440 1.00 94.19 208 PHE A N 1
ATOM 1576 C CA . PHE A 1 208 ? 29.049 -1.572 -38.697 1.00 94.19 208 PHE A CA 1
ATOM 1577 C C . PHE A 1 208 ? 29.307 -2.743 -39.655 1.00 94.19 208 PHE A C 1
ATOM 1579 O O . PHE A 1 208 ? 30.141 -2.622 -40.554 1.00 94.19 208 PHE A O 1
ATOM 1586 N N . GLY A 1 209 ? 28.559 -3.842 -39.513 1.00 93.56 209 GLY A N 1
ATOM 1587 C CA . GLY A 1 209 ? 28.634 -4.984 -40.426 1.00 93.56 209 GLY A CA 1
ATOM 1588 C C . GLY A 1 209 ? 28.295 -4.617 -41.875 1.00 93.56 209 GLY A C 1
ATOM 1589 O O . GLY A 1 209 ? 29.039 -4.969 -42.793 1.00 93.56 209 GLY A O 1
ATOM 1590 N N . VAL A 1 210 ? 27.216 -3.855 -42.087 1.00 93.50 210 VAL A N 1
ATOM 1591 C CA . VAL A 1 210 ? 26.783 -3.411 -43.427 1.00 93.50 210 VAL A CA 1
ATOM 1592 C C . VAL A 1 210 ? 27.801 -2.461 -44.065 1.00 93.50 210 VAL A C 1
ATOM 1594 O O . VAL A 1 210 ? 28.151 -2.623 -45.238 1.00 93.50 210 VAL A O 1
ATOM 1597 N N . PHE A 1 211 ? 28.327 -1.497 -43.303 1.00 92.56 211 PHE A N 1
ATOM 1598 C CA . PHE A 1 211 ? 29.355 -0.581 -43.804 1.00 92.56 211 PHE A CA 1
ATOM 1599 C C . PHE A 1 211 ? 30.627 -1.323 -44.220 1.00 92.56 211 PHE A C 1
ATOM 1601 O O . PHE A 1 211 ? 31.137 -1.098 -45.317 1.00 92.56 211 PHE A O 1
ATOM 1608 N N . PHE A 1 212 ? 31.113 -2.246 -43.388 1.00 90.38 212 PHE A N 1
ATOM 1609 C CA . PHE A 1 212 ? 32.322 -3.008 -43.698 1.00 90.38 212 PHE A CA 1
ATOM 1610 C C . PHE A 1 212 ? 32.147 -3.889 -44.943 1.00 90.38 212 PHE A C 1
ATOM 1612 O O . PHE A 1 212 ? 33.030 -3.927 -45.800 1.00 90.38 212 PHE A O 1
ATOM 1619 N N . SER A 1 213 ? 30.984 -4.534 -45.090 1.00 89.81 213 SER A N 1
ATOM 1620 C CA . SER A 1 213 ? 30.644 -5.303 -46.295 1.00 89.81 213 SER A CA 1
ATOM 1621 C C . SER A 1 213 ? 30.684 -4.437 -47.562 1.00 89.81 213 SER A C 1
ATOM 1623 O O . SER A 1 213 ? 31.230 -4.855 -48.585 1.00 89.81 213 SER A O 1
ATOM 1625 N N . THR A 1 214 ? 30.189 -3.199 -47.472 1.00 91.19 214 THR A N 1
ATOM 1626 C CA . THR A 1 214 ? 30.172 -2.241 -48.589 1.00 91.19 214 THR A CA 1
ATOM 1627 C C . THR A 1 214 ? 31.577 -1.753 -48.962 1.00 91.19 214 THR A C 1
ATOM 1629 O O . THR A 1 214 ? 31.895 -1.613 -50.141 1.00 91.19 214 THR A O 1
ATOM 1632 N N . ILE A 1 215 ? 32.460 -1.535 -47.982 1.00 89.69 215 ILE A N 1
ATOM 1633 C CA . ILE A 1 215 ? 33.856 -1.139 -48.242 1.00 89.69 215 ILE A CA 1
ATOM 1634 C C . ILE A 1 215 ? 34.580 -2.225 -49.043 1.00 89.69 215 ILE A C 1
ATOM 1636 O O . ILE A 1 215 ? 35.237 -1.925 -50.038 1.00 89.69 215 ILE A O 1
ATOM 1640 N N . TRP A 1 216 ? 34.428 -3.492 -48.651 1.00 87.75 216 TRP A N 1
ATOM 1641 C CA . TRP A 1 216 ? 35.040 -4.609 -49.373 1.00 87.75 216 TRP A CA 1
ATOM 1642 C C . TRP A 1 216 ? 34.463 -4.807 -50.771 1.00 87.75 216 TRP A C 1
ATOM 1644 O O . TRP A 1 216 ? 35.219 -5.085 -51.702 1.00 87.75 216 TRP A O 1
ATOM 1654 N N . SER A 1 217 ? 33.147 -4.662 -50.949 1.00 87.31 217 SER A N 1
ATOM 1655 C CA . SER A 1 217 ? 32.537 -4.785 -52.277 1.00 87.31 217 SER A CA 1
ATOM 1656 C C . SER A 1 217 ? 33.055 -3.704 -53.228 1.00 87.31 217 SER A C 1
ATOM 1658 O O . SER A 1 217 ? 33.414 -4.008 -54.367 1.00 87.31 217 SER A O 1
ATOM 1660 N N . MET A 1 218 ? 33.203 -2.470 -52.740 1.00 84.81 218 MET A N 1
ATOM 1661 C CA . MET A 1 218 ? 33.758 -1.364 -53.511 1.00 84.81 218 MET A CA 1
ATOM 1662 C C . MET A 1 218 ? 35.264 -1.532 -53.763 1.00 84.81 218 MET A C 1
ATOM 1664 O O . MET A 1 218 ? 35.712 -1.296 -54.880 1.00 84.81 218 MET A O 1
ATOM 1668 N N . ALA A 1 219 ? 36.039 -2.022 -52.790 1.00 86.62 219 ALA A N 1
ATOM 1669 C CA . ALA A 1 219 ? 37.457 -2.346 -52.979 1.00 86.62 219 ALA A CA 1
ATOM 1670 C C . ALA A 1 219 ? 37.668 -3.436 -54.047 1.00 86.62 219 ALA A C 1
ATOM 1672 O O . ALA A 1 219 ? 38.565 -3.324 -54.882 1.00 86.62 219 ALA A O 1
ATOM 1673 N N . ASN A 1 220 ? 36.809 -4.459 -54.069 1.00 81.38 220 ASN A N 1
ATOM 1674 C CA . ASN A 1 220 ? 36.825 -5.487 -55.110 1.00 81.38 220 ASN A CA 1
ATOM 1675 C C . ASN A 1 220 ? 36.430 -4.929 -56.486 1.00 81.38 220 ASN A C 1
ATOM 1677 O O . ASN A 1 220 ? 37.007 -5.338 -57.492 1.00 81.38 220 ASN A O 1
ATOM 1681 N N . ALA A 1 221 ? 35.479 -3.993 -56.542 1.00 79.94 221 ALA A N 1
ATOM 1682 C CA . ALA A 1 221 ? 35.066 -3.345 -57.787 1.00 79.94 221 ALA A CA 1
ATOM 1683 C C . ALA A 1 221 ? 36.132 -2.378 -58.335 1.00 79.94 221 ALA A C 1
ATOM 1685 O O . ALA A 1 221 ? 36.348 -2.323 -59.544 1.00 79.94 221 ALA A O 1
ATOM 1686 N N . LEU A 1 222 ? 36.820 -1.644 -57.453 1.00 70.94 222 LEU A N 1
ATOM 1687 C CA . LEU A 1 222 ? 37.889 -0.705 -57.800 1.00 70.94 222 LEU A CA 1
ATOM 1688 C C . LEU A 1 222 ? 39.255 -1.357 -57.970 1.00 70.94 222 LEU A C 1
ATOM 1690 O O . LEU A 1 222 ? 40.196 -0.623 -58.226 1.00 70.94 222 LEU A O 1
ATOM 1694 N N . SER A 1 223 ? 39.395 -2.676 -57.845 1.00 62.12 223 SER A N 1
ATOM 1695 C CA . SER A 1 223 ? 40.626 -3.376 -58.211 1.00 62.12 223 SER A CA 1
ATOM 1696 C C . SER A 1 223 ? 40.598 -3.682 -59.716 1.00 62.12 223 SER A C 1
ATOM 1698 O O . SER A 1 223 ? 40.087 -4.729 -60.121 1.00 62.12 223 SER A O 1
ATOM 1700 N N . PRO A 1 224 ? 41.119 -2.801 -60.599 1.00 58.56 224 PRO A N 1
ATOM 1701 C CA . PRO A 1 224 ? 41.056 -2.988 -62.043 1.00 58.56 224 PRO A CA 1
ATOM 1702 C C . PRO A 1 224 ? 42.333 -3.700 -62.520 1.00 58.56 224 PRO A C 1
ATOM 1704 O O . PRO A 1 224 ? 42.493 -3.995 -63.697 1.00 58.56 224 PRO A O 1
ATOM 1707 N N . TRP A 1 225 ? 43.254 -3.988 -61.599 1.00 58.34 225 TRP A N 1
ATOM 1708 C CA . TRP A 1 225 ? 44.553 -4.585 -61.840 1.00 58.34 225 TRP A CA 1
ATOM 1709 C C . TRP A 1 225 ? 44.563 -5.993 -61.254 1.00 58.34 225 TRP A C 1
ATOM 1711 O O . TRP A 1 225 ? 45.406 -6.361 -60.440 1.00 58.34 225 TRP A O 1
ATOM 1721 N N . ARG A 1 226 ? 43.624 -6.827 -61.725 1.00 57.56 226 ARG A N 1
ATOM 1722 C CA . ARG A 1 226 ? 43.938 -8.252 -61.827 1.00 57.56 226 ARG A CA 1
ATOM 1723 C C . ARG A 1 226 ? 44.992 -8.331 -62.929 1.00 57.56 226 ARG A C 1
ATOM 1725 O O . ARG A 1 226 ? 44.677 -8.188 -64.108 1.00 57.56 226 ARG A O 1
ATOM 1732 N N . TRP A 1 227 ? 46.263 -8.444 -62.561 1.00 58.34 227 TRP A N 1
ATOM 1733 C CA . TRP A 1 227 ? 47.254 -8.830 -63.554 1.00 58.34 227 TRP A CA 1
ATOM 1734 C C . TRP A 1 227 ? 46.779 -10.151 -64.156 1.00 58.34 227 TRP A C 1
ATOM 1736 O O . TRP A 1 227 ? 46.492 -11.077 -63.388 1.00 58.34 227 TRP A O 1
ATOM 1746 N N . PRO A 1 228 ? 46.608 -10.250 -65.489 1.00 62.94 228 PRO A N 1
ATOM 1747 C CA . PRO A 1 228 ? 46.361 -11.546 -66.096 1.00 62.94 228 PRO A CA 1
ATOM 1748 C C . PRO A 1 228 ? 47.476 -12.476 -65.608 1.00 62.94 228 PRO A C 1
ATOM 1750 O O . PRO A 1 228 ? 48.626 -12.026 -65.529 1.00 62.94 228 PRO A O 1
ATOM 1753 N N . PRO A 1 229 ? 47.163 -13.720 -65.200 1.00 58.44 229 PRO A N 1
ATOM 1754 C CA . PRO A 1 229 ? 48.182 -14.642 -64.727 1.00 58.44 229 PRO A CA 1
ATOM 1755 C C . PRO A 1 229 ? 49.278 -14.696 -65.786 1.00 58.44 229 PRO A C 1
ATOM 1757 O O . PRO A 1 229 ? 49.035 -15.089 -66.926 1.00 58.44 229 PRO A O 1
ATOM 1760 N N . SER A 1 230 ? 50.462 -14.198 -65.424 1.00 59.84 230 SER A N 1
ATOM 1761 C CA . SER A 1 230 ? 51.597 -14.177 -66.333 1.00 59.84 230 SER A CA 1
ATOM 1762 C C . SER A 1 230 ? 51.847 -15.618 -66.784 1.00 59.84 230 SER A C 1
ATOM 1764 O O . SER A 1 230 ? 52.050 -16.479 -65.919 1.00 59.84 230 SER A O 1
ATOM 1766 N N . PRO A 1 231 ? 51.876 -15.911 -68.098 1.00 59.91 231 PRO A N 1
ATOM 1767 C CA . PRO A 1 231 ? 52.139 -17.263 -68.593 1.00 59.91 231 PRO A CA 1
ATOM 1768 C C . PRO A 1 231 ? 53.540 -17.777 -68.207 1.00 59.91 231 PRO A C 1
ATOM 1770 O O . PRO A 1 231 ? 53.841 -18.954 -68.399 1.00 59.91 231 PRO A O 1
ATOM 1773 N N . TYR A 1 232 ? 54.382 -16.921 -67.615 1.00 59.44 232 TYR A N 1
ATOM 1774 C CA . TYR A 1 232 ? 55.732 -17.243 -67.164 1.00 59.44 232 TYR A CA 1
ATOM 1775 C C . TYR A 1 232 ? 55.856 -17.554 -65.662 1.00 59.44 232 TYR A C 1
ATOM 1777 O O . TYR A 1 232 ? 56.912 -18.010 -65.232 1.00 59.44 232 TYR A O 1
ATOM 1785 N N . CYS A 1 233 ? 54.806 -17.391 -64.847 1.00 54.12 233 CYS A N 1
ATOM 1786 C CA . CYS A 1 233 ? 54.853 -17.725 -63.416 1.00 54.12 233 CYS A CA 1
ATOM 1787 C C . CYS A 1 233 ? 54.198 -19.081 -63.117 1.00 54.12 233 CYS A C 1
ATOM 1789 O O . CYS A 1 233 ? 53.109 -19.174 -62.561 1.00 54.12 233 CYS A O 1
ATOM 1791 N N . ARG A 1 234 ? 54.912 -20.163 -63.446 1.00 55.44 234 ARG A N 1
ATOM 1792 C CA . ARG A 1 234 ? 54.510 -21.558 -63.176 1.00 55.44 234 ARG A CA 1
ATOM 1793 C C . ARG A 1 234 ? 54.769 -22.013 -61.720 1.00 55.44 234 ARG A C 1
ATOM 1795 O O . ARG A 1 234 ? 54.725 -23.206 -61.447 1.00 55.44 234 ARG A O 1
ATOM 1802 N N . TRP A 1 235 ? 55.067 -21.093 -60.793 1.00 56.12 235 TRP A N 1
ATOM 1803 C CA . TRP A 1 235 ? 55.659 -21.426 -59.481 1.00 56.12 235 TRP A CA 1
ATOM 1804 C C . TRP A 1 235 ? 55.017 -20.790 -58.234 1.00 56.12 235 TRP A C 1
ATOM 1806 O O . TRP A 1 235 ? 55.600 -20.863 -57.157 1.00 56.12 235 TRP A O 1
ATOM 1816 N N . CYS A 1 236 ? 53.799 -20.244 -58.314 1.00 54.22 236 CYS A N 1
ATOM 1817 C CA . CYS A 1 236 ? 53.113 -19.684 -57.132 1.00 54.22 236 CYS A CA 1
ATOM 1818 C C . CYS A 1 236 ? 51.773 -20.348 -56.782 1.00 54.22 236 CYS A C 1
ATOM 1820 O O . CYS A 1 236 ? 50.887 -19.704 -56.231 1.00 54.22 236 CYS A O 1
ATOM 1822 N N . TRP A 1 237 ? 51.630 -21.653 -57.029 1.00 48.78 237 TRP A N 1
ATOM 1823 C CA . TRP A 1 237 ? 50.555 -22.439 -56.412 1.00 48.78 237 TRP A CA 1
ATOM 1824 C C . TRP A 1 237 ? 51.079 -23.775 -55.881 1.00 48.78 237 TRP A C 1
ATOM 1826 O O . TRP A 1 237 ? 50.780 -24.851 -56.390 1.00 48.78 237 TRP A O 1
ATOM 1836 N N . ARG A 1 238 ? 51.923 -23.700 -54.846 1.00 53.31 238 ARG A N 1
ATOM 1837 C CA . ARG A 1 238 ? 52.210 -24.845 -53.974 1.00 53.31 238 ARG A CA 1
ATOM 1838 C C . ARG A 1 238 ? 52.539 -24.387 -52.559 1.00 53.31 238 ARG A C 1
ATOM 1840 O O . ARG A 1 238 ? 53.681 -24.488 -52.125 1.00 53.31 238 ARG A O 1
ATOM 1847 N N . ARG A 1 239 ? 51.534 -23.907 -51.830 1.00 48.16 239 ARG A N 1
ATOM 1848 C CA . ARG A 1 239 ? 51.492 -24.053 -50.369 1.00 48.16 239 ARG A CA 1
ATOM 1849 C C . ARG A 1 239 ? 50.071 -23.797 -49.874 1.00 48.16 239 ARG A C 1
ATOM 1851 O O . ARG A 1 239 ? 49.657 -22.649 -49.868 1.00 48.16 239 ARG A O 1
ATOM 1858 N N . SER A 1 240 ? 49.372 -24.888 -49.565 1.00 41.47 240 SER A N 1
ATOM 1859 C CA . SER A 1 240 ? 48.322 -25.040 -48.543 1.00 41.47 240 SER A CA 1
ATOM 1860 C C . SER A 1 240 ? 47.859 -26.499 -48.591 1.00 41.47 240 SER A C 1
ATOM 1862 O O . SER A 1 240 ? 46.894 -26.837 -49.273 1.00 41.47 240 SER A O 1
ATOM 1864 N N . GLY A 1 241 ? 48.648 -27.367 -47.959 1.00 41.12 241 GLY A N 1
ATOM 1865 C CA . GLY A 1 241 ? 48.110 -28.491 -47.200 1.00 41.12 241 GLY A CA 1
ATOM 1866 C C . GLY A 1 241 ? 48.099 -28.056 -45.744 1.00 41.12 241 GLY A C 1
ATOM 1867 O O . GLY A 1 241 ? 49.034 -27.293 -45.395 1.00 41.12 241 GLY A O 1
#

Organism: NCBI:txid1027371

Sequence (241 aa):
MDSTTVERQEGRSIPSLRMVAEHGLPETLITNGEDRIRGIAERFGMDYRGVTVTRDTTLQMTPRGDLETVWGSDRIPDEVVVFVTEMPRLFSGLGGDTRARDSVVLAELDRERGAAVISLPALGPSPRRRLGKLITMVVSVLKDSSTEPFELSRGLVVERDGETEYVVAQGLVSRALLTAGMVRGNRPWRLIPMLTGMTAAAAAAASFGVFFSTIWSMANALSPWRWPPSPYCRWCWRRSG

Radius of gyration: 33.14 Å; chains: 1; bounding box: 82×41×124 Å